Protein AF-A0A2P4QWC9-F1 (afdb_monomer)

pLDDT: mean 79.36, std 16.25, range [39.25, 95.81]

Nearest PDB structures (foldseek):
  7bw6-assembly1_h  TM=2.187E-01  e=3.414E+00  Human alphaherpesvirus 3
  7she-assembly1_B  TM=2.339E-01  e=8.166E+00  Homo sapiens

Structure (mmCIF, N/CA/C/O backbone):
data_AF-A0A2P4QWC9-F1
#
_entry.id   AF-A0A2P4QWC9-F1
#
loop_
_atom_site.group_PDB
_atom_site.id
_atom_site.type_symbol
_atom_site.label_atom_id
_atom_site.label_alt_id
_atom_site.label_comp_id
_atom_site.label_asym_id
_atom_site.label_entity_id
_atom_site.label_seq_id
_atom_site.pdbx_PDB_ins_code
_atom_site.Cartn_x
_atom_site.Cartn_y
_atom_site.Cartn_z
_atom_site.occupancy
_atom_site.B_iso_or_equiv
_atom_site.auth_seq_id
_atom_site.auth_comp_id
_atom_site.auth_asym_id
_atom_site.auth_atom_id
_atom_site.pdbx_PDB_model_num
ATOM 1 N N . ASN A 1 1 ? -15.544 16.930 33.016 1.00 53.41 1 ASN A N 1
ATOM 2 C CA . ASN A 1 1 ? -15.698 17.277 31.582 1.00 53.41 1 ASN A CA 1
ATOM 3 C C . ASN A 1 1 ? -16.715 16.366 30.919 1.00 53.41 1 ASN A C 1
ATOM 5 O O . ASN A 1 1 ? -16.471 15.167 30.844 1.00 53.41 1 ASN A O 1
ATOM 9 N N . LEU A 1 2 ? -17.850 16.916 30.473 1.00 77.44 2 LEU A N 1
ATOM 10 C CA . LEU A 1 2 ? -18.874 16.172 29.731 1.00 77.44 2 LEU A CA 1
ATOM 11 C C . LEU A 1 2 ? -18.319 15.665 28.391 1.00 77.44 2 LEU A C 1
ATOM 13 O O . LEU A 1 2 ? -17.651 16.398 27.659 1.00 77.44 2 LEU A O 1
ATOM 17 N N . ILE A 1 3 ? -18.598 14.402 28.067 1.00 84.81 3 ILE A N 1
ATOM 18 C CA . ILE A 1 3 ? -18.232 13.805 26.781 1.00 84.81 3 ILE A CA 1
ATOM 19 C C . ILE A 1 3 ? -19.212 14.329 25.726 1.00 84.81 3 ILE A C 1
ATOM 21 O O . ILE A 1 3 ? -20.403 14.042 25.788 1.00 84.81 3 ILE A O 1
ATOM 25 N N . LYS A 1 4 ? -18.716 15.099 24.749 1.00 89.69 4 LYS A N 1
ATOM 26 C CA . LYS A 1 4 ? -19.545 15.624 23.648 1.00 89.69 4 LYS A CA 1
ATOM 27 C C . LYS A 1 4 ? -20.129 14.487 22.790 1.00 89.69 4 LYS A C 1
ATOM 29 O O . LYS A 1 4 ? -19.401 13.513 22.566 1.00 89.69 4 LYS A O 1
ATOM 34 N N . PRO A 1 5 ? -21.347 14.628 22.240 1.00 90.25 5 PRO A N 1
ATOM 35 C CA . PRO A 1 5 ? -21.892 13.699 21.249 1.00 90.25 5 PRO A CA 1
ATOM 36 C C . PRO A 1 5 ? -20.957 13.503 20.048 1.00 90.25 5 PRO A C 1
ATOM 38 O O . PRO A 1 5 ? -20.232 14.426 19.674 1.00 90.25 5 PRO A O 1
ATOM 41 N N . ALA A 1 6 ? -20.982 12.313 19.439 1.00 88.06 6 ALA A N 1
ATOM 42 C CA . ALA A 1 6 ? -20.108 11.965 18.313 1.00 88.06 6 ALA A CA 1
ATOM 43 C C . ALA A 1 6 ? -20.286 12.904 17.108 1.00 88.06 6 ALA A C 1
ATOM 45 O O . ALA A 1 6 ? -19.298 13.350 16.539 1.00 88.06 6 ALA A O 1
ATOM 46 N N . ILE A 1 7 ? -21.529 13.309 16.825 1.00 88.69 7 ILE A N 1
ATOM 47 C CA . ILE A 1 7 ? -21.872 14.262 15.756 1.00 88.69 7 ILE A CA 1
ATOM 48 C C . ILE A 1 7 ? -21.184 15.631 15.901 1.00 88.69 7 ILE A C 1
ATOM 50 O O . ILE A 1 7 ? -20.980 16.328 14.917 1.00 88.69 7 ILE A O 1
ATOM 54 N N . ASN A 1 8 ? -20.772 15.996 17.119 1.00 90.56 8 ASN A N 1
ATOM 55 C CA . ASN A 1 8 ? -20.109 17.267 17.424 1.00 90.56 8 ASN A CA 1
ATOM 56 C C . ASN A 1 8 ? -18.588 17.108 17.596 1.00 90.56 8 ASN A C 1
ATOM 58 O O . ASN A 1 8 ? -17.943 17.939 18.243 1.00 90.56 8 ASN A O 1
ATOM 62 N N . CYS A 1 9 ? -18.014 16.004 17.115 1.00 87.62 9 CYS A N 1
ATOM 63 C CA . CYS A 1 9 ? -16.600 15.683 17.265 1.00 87.62 9 CYS A CA 1
ATOM 64 C C . CYS A 1 9 ? -15.885 15.697 15.917 1.00 87.62 9 CYS A C 1
ATOM 66 O O . CYS A 1 9 ? -16.426 15.279 14.901 1.00 87.62 9 CYS A O 1
ATOM 68 N N . THR A 1 10 ? -14.621 16.115 15.929 1.00 88.25 10 THR A N 1
ATOM 69 C CA . THR A 1 10 ? -13.740 15.932 14.774 1.00 88.25 10 THR A CA 1
ATOM 70 C C . THR A 1 10 ? -13.404 14.445 14.585 1.00 88.25 10 THR A C 1
ATOM 72 O O . THR A 1 10 ? -13.361 13.710 15.582 1.00 88.25 10 THR A O 1
ATOM 75 N N . PRO A 1 11 ? -13.042 14.005 13.363 1.00 83.81 11 PRO A N 1
ATOM 76 C CA . PRO A 1 11 ? -12.569 12.638 13.122 1.00 83.81 11 PRO A CA 1
ATOM 77 C C . PRO A 1 11 ? -11.420 12.231 14.058 1.00 83.81 11 PRO A C 1
ATOM 79 O O . PRO A 1 11 ? -11.455 11.167 14.668 1.00 83.81 11 PRO A O 1
ATOM 82 N N . SER A 1 12 ? -10.458 13.131 14.293 1.00 82.25 12 SER A N 1
ATOM 83 C CA . SER A 1 12 ? -9.334 12.897 15.214 1.00 82.25 12 SER A CA 1
ATOM 84 C C . SER A 1 12 ? -9.767 12.688 16.671 1.00 82.25 12 SER A C 1
ATOM 86 O O . SER A 1 12 ? -9.147 11.924 17.414 1.00 82.25 12 SER A O 1
ATOM 88 N N . THR A 1 13 ? -10.840 13.352 17.106 1.00 90.50 13 THR A N 1
ATOM 89 C CA . THR A 1 13 ? -11.408 13.161 18.446 1.00 90.50 13 THR A CA 1
ATOM 90 C C . THR A 1 13 ? -12.088 11.802 18.552 1.00 90.50 13 THR A C 1
ATOM 92 O O . THR A 1 13 ? -11.926 11.113 19.562 1.00 90.50 13 THR A O 1
ATOM 95 N N . LEU A 1 14 ? -12.838 11.411 17.521 1.00 90.06 14 LEU A N 1
ATOM 96 C CA . LEU A 1 14 ? -13.498 10.112 17.459 1.00 90.06 14 LEU A CA 1
ATOM 97 C C . LEU A 1 14 ? -12.480 8.967 17.444 1.00 90.06 14 LEU A C 1
ATOM 99 O O . LEU A 1 14 ? -12.612 8.031 18.226 1.00 90.06 14 LEU A O 1
ATOM 103 N N . GLU A 1 15 ? -11.399 9.100 16.677 1.00 87.12 15 GLU A N 1
ATOM 104 C CA . GLU A 1 15 ? -10.317 8.115 16.626 1.00 87.12 15 GLU A CA 1
ATOM 105 C C . GLU A 1 15 ? -9.633 7.933 17.993 1.00 87.12 15 GLU A C 1
ATOM 107 O O . GLU A 1 15 ? -9.414 6.810 18.450 1.00 87.12 15 GLU A O 1
ATOM 112 N N . LYS A 1 16 ? -9.359 9.030 18.715 1.00 91.88 16 LYS A N 1
ATOM 113 C CA . LYS A 1 16 ? -8.821 8.964 20.088 1.00 91.88 16 LYS A CA 1
ATOM 114 C C . LYS A 1 16 ? -9.772 8.244 21.044 1.00 91.88 16 LYS A C 1
ATOM 116 O O . LYS A 1 16 ? -9.325 7.484 21.905 1.00 91.88 16 LYS A O 1
ATOM 121 N N . ARG A 1 17 ? -11.081 8.475 20.915 1.00 93.38 17 ARG A N 1
ATOM 122 C CA . ARG A 1 17 ? -12.095 7.775 21.719 1.00 93.38 17 ARG A CA 1
ATOM 123 C C . ARG A 1 17 ? -12.146 6.292 21.375 1.00 93.38 17 ARG A C 1
ATOM 125 O O . ARG A 1 17 ? -12.195 5.483 22.298 1.00 93.38 17 ARG A O 1
ATOM 132 N N . ALA A 1 18 ? -12.074 5.951 20.092 1.00 92.12 18 ALA A N 1
ATOM 133 C CA . ALA A 1 18 ? -12.047 4.574 19.631 1.00 92.12 18 ALA A CA 1
ATOM 134 C C . ALA A 1 18 ? -10.837 3.818 20.180 1.00 92.12 18 ALA A C 1
ATOM 136 O O . ALA A 1 18 ? -10.997 2.776 20.810 1.00 92.12 18 ALA A O 1
ATOM 137 N N . LYS A 1 19 ? -9.644 4.414 20.074 1.00 92.31 19 LYS A N 1
ATOM 138 C CA . LYS A 1 19 ? -8.411 3.890 20.679 1.00 92.31 19 LYS A CA 1
ATOM 139 C C . LYS A 1 19 ? -8.548 3.699 22.191 1.00 92.31 19 LYS A C 1
ATOM 141 O O . LYS A 1 19 ? -8.165 2.659 22.710 1.00 92.31 19 LYS A O 1
ATOM 146 N N . LYS A 1 20 ? -9.158 4.652 22.906 1.00 94.81 20 LYS A N 1
ATOM 147 C CA . LYS A 1 20 ? -9.388 4.537 24.358 1.00 94.81 20 LYS A CA 1
ATOM 148 C C . LYS A 1 20 ? -10.338 3.391 24.721 1.00 94.81 20 LYS A C 1
ATOM 150 O O . LYS A 1 20 ? -10.092 2.699 25.708 1.00 94.81 20 LYS A O 1
ATOM 155 N N . LEU A 1 21 ? -11.427 3.212 23.973 1.00 94.75 21 LEU A N 1
ATOM 156 C CA . LEU A 1 21 ? -12.353 2.092 24.167 1.00 94.75 21 LEU A CA 1
ATOM 157 C C . LEU A 1 21 ? -11.644 0.763 23.904 1.00 94.75 21 LEU A C 1
ATOM 159 O O . LEU A 1 21 ? -11.700 -0.138 24.736 1.00 94.75 21 LEU A O 1
ATOM 163 N N . ALA A 1 22 ? -10.910 0.693 22.799 1.00 93.69 22 ALA A N 1
ATOM 164 C CA . ALA A 1 22 ? -10.093 -0.445 22.440 1.00 93.69 22 ALA A CA 1
ATOM 165 C C . ALA A 1 22 ? -9.111 -0.807 23.578 1.00 93.69 22 ALA A C 1
ATOM 167 O O . ALA A 1 22 ? -9.109 -1.941 24.060 1.00 93.69 22 ALA A O 1
ATOM 168 N N . THR A 1 23 ? -8.333 0.135 24.113 1.00 93.25 23 THR A N 1
ATOM 169 C CA . THR A 1 23 ? -7.422 -0.164 25.235 1.00 93.25 23 THR A CA 1
ATOM 170 C C . THR A 1 23 ? -8.149 -0.786 26.432 1.00 93.25 23 THR A C 1
ATOM 172 O O . THR A 1 23 ? -7.641 -1.730 27.031 1.00 93.25 23 THR A O 1
ATOM 175 N N . LYS A 1 24 ? -9.359 -0.312 26.759 1.00 94.75 24 LYS A N 1
ATOM 176 C CA . LYS A 1 24 ? -10.161 -0.895 27.845 1.00 94.75 24 LYS A CA 1
ATOM 177 C C . LYS A 1 24 ? -10.580 -2.335 27.551 1.00 94.75 24 LYS A C 1
ATOM 179 O O . LYS A 1 24 ? -10.424 -3.189 28.415 1.00 94.75 24 LYS A O 1
ATOM 184 N N . ILE A 1 25 ? -11.080 -2.610 26.346 1.00 94.69 25 ILE A N 1
ATOM 185 C CA . ILE A 1 25 ? -11.518 -3.961 25.964 1.00 94.69 25 ILE A CA 1
ATOM 186 C C . ILE A 1 25 ? -10.335 -4.935 25.976 1.00 94.69 25 ILE A C 1
ATOM 188 O O . ILE A 1 25 ? -10.457 -6.042 26.490 1.00 94.69 25 ILE A O 1
ATOM 192 N N . GLN A 1 26 ? -9.168 -4.505 25.491 1.00 92.12 26 GLN A N 1
ATOM 193 C CA . GLN A 1 26 ? -7.960 -5.329 25.509 1.00 92.12 26 GLN A CA 1
ATOM 194 C C . GLN A 1 26 ? -7.555 -5.726 26.933 1.00 92.12 26 GLN A C 1
ATOM 196 O O . GLN A 1 26 ? -7.198 -6.879 27.168 1.00 92.12 26 GLN A O 1
ATOM 201 N N . SER A 1 27 ? -7.613 -4.787 27.881 1.00 91.25 27 SER A N 1
ATOM 202 C CA . SER A 1 27 ? -7.326 -5.072 29.290 1.00 91.25 27 SER A CA 1
ATOM 203 C C . SER A 1 27 ? -8.322 -6.062 29.890 1.00 91.25 27 SER A C 1
ATOM 205 O O . SER A 1 27 ? -7.906 -6.966 30.606 1.00 91.25 27 SER A O 1
ATOM 207 N N . ASN A 1 28 ? -9.611 -5.934 29.566 1.00 91.50 28 ASN A N 1
ATOM 208 C CA . ASN A 1 28 ? -10.636 -6.854 30.060 1.00 91.50 28 ASN A CA 1
ATOM 209 C C . ASN A 1 28 ? -10.416 -8.275 29.533 1.00 91.50 28 ASN A C 1
ATOM 211 O O . ASN A 1 28 ? -10.327 -9.206 30.323 1.00 91.50 28 ASN A O 1
ATOM 215 N N . ILE A 1 29 ? -10.204 -8.436 28.222 1.00 90.50 29 ILE A N 1
ATOM 216 C CA . ILE A 1 29 ? -9.947 -9.755 27.625 1.00 90.50 29 ILE A CA 1
ATOM 217 C C . ILE A 1 29 ? -8.713 -10.409 28.255 1.00 90.50 29 ILE A C 1
ATOM 219 O O . ILE A 1 29 ? -8.756 -11.582 28.6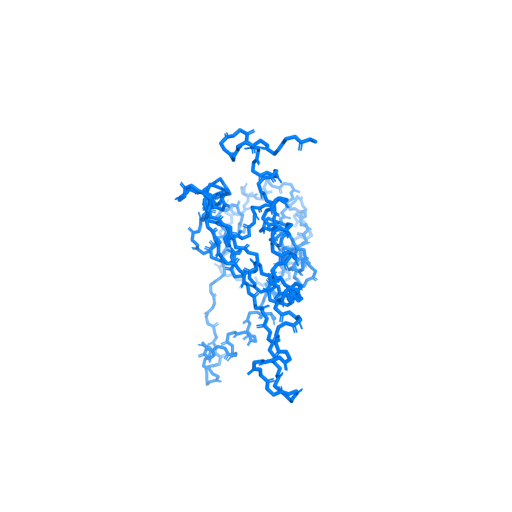06 1.00 90.50 29 ILE A O 1
ATOM 223 N N . LYS A 1 30 ? -7.627 -9.657 28.478 1.00 86.88 30 LYS A N 1
ATOM 224 C CA . LYS A 1 30 ? -6.430 -10.193 29.150 1.00 86.88 30 LYS A CA 1
ATOM 225 C C . LYS A 1 30 ? -6.715 -10.742 30.552 1.00 86.88 30 LYS A C 1
ATOM 227 O O . LYS A 1 30 ? -6.058 -11.699 30.958 1.00 86.88 30 LYS A O 1
ATOM 232 N N . ASN A 1 31 ? -7.653 -10.143 31.281 1.00 88.00 31 ASN A N 1
ATOM 233 C CA . ASN A 1 31 ? -8.039 -10.606 32.611 1.00 88.00 31 ASN A CA 1
ATOM 234 C C . ASN A 1 31 ? -8.954 -11.836 32.534 1.00 88.00 31 ASN A C 1
ATOM 236 O O . ASN A 1 31 ? -8.732 -12.804 33.259 1.00 88.00 31 ASN A O 1
ATOM 240 N N . ASP A 1 32 ? -9.923 -11.821 31.620 1.00 89.75 32 ASP A N 1
ATOM 241 C CA . ASP A 1 32 ? -10.985 -12.829 31.548 1.00 89.75 32 ASP A CA 1
ATOM 242 C C . ASP A 1 32 ? -10.531 -14.138 30.884 1.00 89.75 32 ASP A C 1
ATOM 244 O O . ASP A 1 32 ? -11.060 -15.206 31.190 1.00 89.75 32 ASP A O 1
ATOM 248 N N . VAL A 1 33 ? -9.505 -14.093 30.023 1.00 90.56 33 VAL A N 1
ATOM 249 C CA . VAL A 1 33 ? -8.977 -15.274 29.311 1.00 90.56 33 VAL A CA 1
ATOM 250 C C . VAL A 1 33 ? -8.623 -16.421 30.257 1.00 90.56 33 VAL A C 1
ATOM 252 O O . VAL A 1 33 ? -8.905 -17.573 29.939 1.00 90.56 33 VAL A O 1
ATOM 255 N N . LYS A 1 34 ? -8.079 -16.119 31.442 1.00 83.06 34 LYS A N 1
ATOM 256 C CA . LYS A 1 34 ? -7.674 -17.132 32.431 1.00 83.06 34 LYS A CA 1
ATOM 257 C C . LYS A 1 34 ? -8.843 -17.942 33.006 1.00 83.06 34 LYS A C 1
ATOM 259 O O . LYS A 1 34 ? -8.606 -19.004 33.567 1.00 83.06 34 LYS A O 1
ATOM 264 N N . GLY A 1 35 ? -10.073 -17.431 32.911 1.00 88.25 35 GLY A N 1
ATOM 265 C CA . GLY A 1 35 ? -11.287 -18.111 33.375 1.00 88.25 35 GLY A CA 1
ATOM 266 C C . GLY A 1 35 ? -12.052 -18.856 32.278 1.00 88.25 35 GLY A C 1
ATOM 267 O O . GLY A 1 35 ? -13.041 -19.514 32.585 1.00 88.25 35 GLY A O 1
ATOM 268 N N . VAL A 1 36 ? -11.627 -18.740 31.015 1.00 94.06 36 VAL A N 1
ATOM 269 C CA . VAL A 1 36 ? -12.344 -19.290 29.848 1.00 94.06 36 VAL A CA 1
ATOM 270 C C . VAL A 1 36 ? -11.485 -20.283 29.067 1.00 94.06 36 VAL A C 1
ATOM 272 O O . VAL A 1 36 ? -11.993 -21.308 28.623 1.00 94.06 36 VAL A O 1
ATOM 275 N N . TYR A 1 37 ? -10.193 -19.994 28.909 1.00 93.69 37 TYR A N 1
ATOM 276 C CA . TYR A 1 37 ? -9.243 -20.825 28.171 1.00 93.69 37 TYR A CA 1
ATOM 277 C C . TYR A 1 37 ? -8.229 -21.470 29.112 1.00 93.69 37 TYR A C 1
ATOM 279 O O . TYR A 1 37 ? -7.961 -20.964 30.206 1.00 93.69 37 TYR A O 1
ATOM 287 N N . HIS A 1 38 ? -7.640 -22.585 28.678 1.00 92.56 38 HIS A N 1
ATOM 288 C CA . HIS A 1 38 ? -6.573 -23.218 29.436 1.00 92.56 38 HIS A CA 1
ATOM 289 C C . HIS A 1 38 ? -5.306 -22.349 29.389 1.00 92.56 38 HIS A C 1
ATOM 291 O O . HIS A 1 38 ? -5.036 -21.656 28.413 1.00 92.56 38 HIS A O 1
ATOM 297 N N . GLN A 1 39 ? -4.483 -22.402 30.437 1.00 87.19 39 GLN A N 1
ATOM 298 C CA . GLN A 1 39 ? -3.273 -21.572 30.556 1.00 87.19 39 GLN A CA 1
ATOM 299 C C . GLN A 1 39 ? -2.213 -21.819 29.466 1.00 87.19 39 GLN A C 1
ATOM 301 O O . GLN A 1 39 ? -1.322 -20.993 29.286 1.00 87.19 39 GLN A O 1
ATOM 306 N N . SER A 1 40 ? -2.284 -22.956 28.766 1.00 90.06 40 SER A N 1
ATOM 307 C CA . SER A 1 40 ? -1.416 -23.258 27.621 1.00 90.06 40 SER A CA 1
ATOM 308 C C . SER A 1 40 ? -1.882 -22.610 26.320 1.00 90.06 40 SER A C 1
ATOM 310 O O . SER A 1 40 ? -1.109 -22.563 25.366 1.00 90.06 40 SER A O 1
ATOM 312 N N . ASP A 1 41 ? -3.133 -22.158 26.253 1.00 90.94 41 ASP A N 1
ATOM 313 C CA . ASP A 1 41 ? -3.714 -21.633 25.026 1.00 90.94 41 ASP A CA 1
ATOM 314 C C . ASP A 1 41 ? -3.294 -20.178 24.831 1.00 90.94 41 ASP A C 1
ATOM 316 O O . ASP A 1 41 ? -3.423 -19.329 25.719 1.00 90.94 41 ASP A O 1
ATOM 320 N N . GLN A 1 42 ? -2.805 -19.862 23.634 1.00 87.88 42 GLN A N 1
ATOM 321 C CA . GLN A 1 42 ? -2.440 -18.498 23.283 1.00 87.88 42 GLN A CA 1
ATOM 322 C C . GLN A 1 42 ? -3.656 -17.756 22.721 1.00 87.88 42 GLN A C 1
ATOM 324 O O . GLN A 1 42 ? -3.950 -17.820 21.528 1.00 87.88 42 GLN A O 1
ATOM 329 N N . VAL A 1 43 ? -4.348 -17.004 23.575 1.00 88.00 43 VAL A N 1
ATOM 330 C CA . VAL A 1 43 ? -5.459 -16.148 23.142 1.00 88.00 43 VAL A CA 1
ATOM 331 C C . VAL A 1 43 ? -4.941 -14.770 22.741 1.00 88.00 43 VAL A C 1
ATOM 333 O O . VAL A 1 43 ? -4.361 -14.043 23.549 1.00 88.00 43 VAL A O 1
ATOM 336 N N . ILE A 1 44 ? -5.180 -14.390 21.485 1.00 86.62 44 ILE A N 1
ATOM 337 C CA . ILE A 1 44 ? -4.783 -13.096 20.924 1.00 86.62 44 ILE A CA 1
ATOM 338 C C . ILE A 1 44 ? -6.032 -12.371 20.428 1.00 86.62 44 ILE A C 1
ATOM 340 O O . ILE A 1 44 ? -6.753 -12.858 19.560 1.00 86.62 44 ILE A O 1
ATOM 344 N N . LEU A 1 45 ? -6.271 -11.172 20.956 1.00 88.19 45 LEU A N 1
ATOM 345 C CA . LEU A 1 45 ? -7.218 -10.232 20.366 1.00 88.19 45 LEU A CA 1
ATOM 346 C C . LEU A 1 45 ? -6.546 -9.583 19.153 1.00 88.19 45 LEU A C 1
ATOM 348 O O . LEU A 1 45 ? -5.588 -8.845 19.343 1.00 88.19 45 LEU A O 1
ATOM 352 N N . ASN A 1 46 ? -7.033 -9.853 17.940 1.00 85.00 46 ASN A N 1
ATOM 353 C CA . ASN A 1 46 ? -6.425 -9.341 16.703 1.00 85.00 46 ASN A CA 1
ATOM 354 C C . ASN A 1 46 ? -6.924 -7.943 16.329 1.00 85.00 46 ASN A C 1
ATOM 356 O O . ASN A 1 46 ? -6.150 -7.082 15.925 1.00 85.00 46 ASN A O 1
ATOM 360 N N . ASN A 1 47 ? -8.227 -7.702 16.441 1.00 88.94 47 ASN A N 1
ATOM 361 C CA . ASN A 1 47 ? -8.827 -6.400 16.189 1.00 88.94 47 ASN A CA 1
ATOM 362 C C . ASN A 1 47 ? -10.160 -6.270 16.928 1.00 88.94 47 ASN A C 1
ATOM 364 O O . ASN A 1 47 ? -10.709 -7.256 17.418 1.00 88.94 47 ASN A O 1
ATOM 368 N N . ILE A 1 48 ? -10.651 -5.040 17.020 1.00 91.88 48 ILE A N 1
ATOM 369 C CA . ILE A 1 48 ? -12.034 -4.744 17.377 1.00 91.88 48 ILE A CA 1
ATOM 370 C C . ILE A 1 48 ? -12.606 -3.857 16.288 1.00 91.88 48 ILE A C 1
ATOM 372 O O . ILE A 1 48 ? -12.032 -2.812 15.976 1.00 91.88 48 ILE A O 1
ATOM 376 N N . GLU A 1 49 ? -13.770 -4.246 15.792 1.00 92.31 49 GLU A N 1
ATOM 377 C CA . GLU A 1 49 ? -14.592 -3.447 14.901 1.00 92.31 49 GLU A CA 1
ATOM 378 C C . GLU A 1 49 ? -15.888 -3.045 15.609 1.00 92.31 49 GLU A C 1
ATOM 380 O O . GLU A 1 49 ? -16.533 -3.858 16.273 1.00 92.31 49 GLU A O 1
ATOM 385 N N . PHE A 1 50 ? -16.262 -1.773 15.510 1.00 92.19 50 PHE A N 1
ATOM 386 C CA . PHE A 1 50 ? -17.522 -1.266 16.044 1.00 92.19 50 PHE A CA 1
ATOM 387 C C . PHE A 1 50 ? -17.938 0.012 15.319 1.00 92.19 50 PHE A C 1
ATOM 389 O O . PHE A 1 50 ? -17.108 0.703 14.732 1.00 92.19 50 PHE A O 1
ATOM 396 N N . SER A 1 51 ? -19.221 0.367 15.398 1.00 91.31 51 SER A N 1
ATOM 397 C CA . SER A 1 51 ? -19.71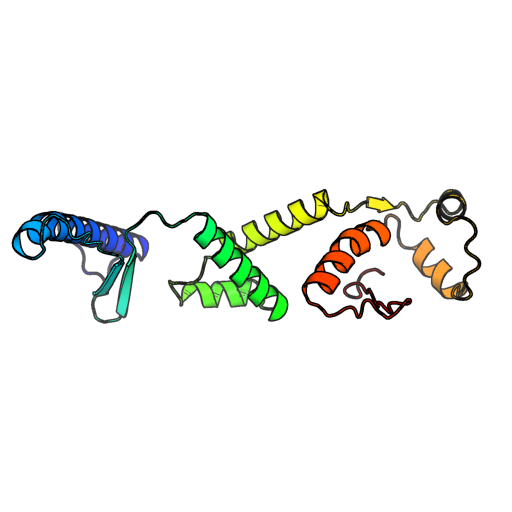9 1.632 14.857 1.00 91.31 51 SER A CA 1
ATOM 398 C C . SER A 1 51 ? -20.375 2.505 15.919 1.00 91.31 51 SER A C 1
ATOM 400 O O . SER A 1 51 ? -20.942 2.021 16.899 1.00 91.31 51 SER A O 1
ATOM 402 N N . VAL A 1 52 ? -20.318 3.819 15.710 1.00 89.31 52 VAL A N 1
ATOM 403 C CA . VAL A 1 52 ? -21.093 4.800 16.469 1.00 89.31 52 VAL A CA 1
ATOM 404 C C . VAL A 1 52 ? -22.162 5.378 15.548 1.00 89.31 52 VAL A C 1
ATOM 406 O O . VAL A 1 52 ? -21.884 5.804 14.427 1.00 89.31 52 VAL A O 1
ATOM 409 N N . ASN A 1 53 ? -23.416 5.352 16.006 1.00 88.19 53 ASN A N 1
ATOM 410 C CA . ASN A 1 53 ? -24.581 5.845 15.260 1.00 88.19 53 ASN A CA 1
ATOM 411 C C . ASN A 1 53 ? -24.740 5.244 13.848 1.00 88.19 53 ASN A C 1
ATOM 413 O O . ASN A 1 53 ? -25.298 5.900 12.971 1.00 88.19 53 ASN A O 1
ATOM 417 N N . LYS A 1 54 ? -24.244 4.015 13.621 1.00 79.38 54 LYS A N 1
ATOM 418 C CA . LYS A 1 54 ? -24.233 3.314 12.318 1.00 79.38 54 LYS A CA 1
ATOM 419 C C . LYS A 1 54 ? -23.504 4.055 11.182 1.00 79.38 54 LYS A C 1
ATOM 421 O O . LYS A 1 54 ? -23.637 3.658 10.030 1.00 79.38 54 LYS A O 1
ATOM 426 N N . LYS A 1 55 ? -22.781 5.136 11.486 1.00 75.69 55 LYS A N 1
ATOM 427 C CA . LYS A 1 55 ? -22.095 5.979 10.494 1.00 75.69 55 LYS A CA 1
ATOM 428 C C . LYS A 1 55 ? -20.589 5.961 10.683 1.00 75.69 55 LYS A C 1
ATOM 430 O O . LYS A 1 55 ? -19.855 5.821 9.715 1.00 75.69 55 LYS A O 1
ATOM 435 N N . ASP A 1 56 ? -20.140 6.070 11.927 1.00 80.44 56 ASP A N 1
ATOM 436 C CA . ASP A 1 56 ? -18.718 6.129 12.230 1.00 80.44 56 ASP A CA 1
ATOM 437 C C . ASP A 1 56 ? -18.219 4.717 12.539 1.00 80.44 56 ASP A C 1
ATOM 439 O O . ASP A 1 56 ? -18.361 4.251 13.671 1.00 80.44 56 ASP A O 1
ATOM 443 N N . CYS A 1 57 ? -17.697 4.017 11.532 1.00 85.69 57 CYS A N 1
ATOM 444 C CA . CYS A 1 57 ? -17.089 2.697 11.700 1.00 85.69 57 CYS A CA 1
ATOM 445 C C . CYS A 1 57 ? -15.626 2.833 12.138 1.00 85.69 57 CYS A C 1
ATOM 447 O O . CYS A 1 57 ? -14.846 3.579 11.546 1.00 85.69 57 CYS A O 1
ATOM 449 N N . PHE A 1 58 ? -15.251 2.094 13.177 1.00 87.19 58 PHE A N 1
ATOM 450 C CA . PHE A 1 58 ? -13.904 2.056 13.722 1.00 87.19 58 PHE A CA 1
ATOM 451 C C . PHE A 1 58 ? -13.408 0.623 13.744 1.00 87.19 58 PHE A C 1
ATOM 453 O O . PHE A 1 58 ? -14.047 -0.245 14.333 1.00 87.19 58 PHE A O 1
ATOM 460 N N . GLN A 1 59 ? -12.220 0.418 13.188 1.00 88.19 59 GLN A N 1
ATOM 461 C CA . GLN A 1 59 ? -11.456 -0.805 13.351 1.00 88.19 59 GLN A CA 1
ATOM 462 C C . GLN A 1 59 ? -10.148 -0.468 14.065 1.00 88.19 59 GLN A C 1
ATOM 464 O O . GLN A 1 59 ? -9.372 0.375 13.611 1.00 88.19 59 GLN A O 1
ATOM 469 N N . VAL A 1 60 ? -9.905 -1.106 15.207 1.00 86.94 60 VAL A N 1
ATOM 470 C CA . VAL A 1 60 ? -8.657 -0.976 15.962 1.00 86.94 60 VAL A CA 1
ATOM 471 C C . VAL A 1 60 ? -7.971 -2.330 15.977 1.00 86.94 60 VAL A C 1
ATOM 473 O O . VAL A 1 60 ? -8.445 -3.262 16.617 1.00 86.94 60 VAL A O 1
ATOM 476 N N . ASN A 1 61 ? -6.855 -2.435 15.263 1.00 86.44 61 ASN A N 1
ATOM 477 C CA . ASN A 1 61 ? -6.045 -3.647 15.219 1.00 86.44 61 ASN A CA 1
ATOM 478 C C . ASN A 1 61 ? -5.073 -3.675 16.408 1.00 86.44 61 ASN A C 1
ATOM 480 O O . ASN A 1 61 ? -4.470 -2.656 16.751 1.00 86.44 61 ASN A O 1
ATOM 484 N N . TYR A 1 62 ? -4.908 -4.842 17.021 1.00 77.62 62 TYR A N 1
ATOM 485 C CA . TYR A 1 62 ? -3.946 -5.096 18.084 1.00 77.62 62 TYR A CA 1
ATOM 486 C C . TYR A 1 62 ? -2.891 -6.068 17.590 1.00 77.62 62 TYR A C 1
ATOM 488 O O . TYR A 1 62 ? -3.187 -7.137 17.068 1.00 77.62 62 TYR A O 1
ATOM 496 N N . GLY A 1 63 ? -1.642 -5.686 17.799 1.00 68.19 63 GLY A N 1
ATOM 497 C CA . GLY A 1 63 ? -0.486 -6.461 17.392 1.00 68.19 63 GLY A CA 1
ATOM 498 C C . GLY A 1 63 ? 0.605 -5.538 16.866 1.00 68.19 63 GLY A C 1
ATOM 499 O O . GLY A 1 63 ? 0.317 -4.395 16.493 1.00 68.19 63 GLY A O 1
ATOM 500 N N . PRO A 1 64 ? 1.864 -6.000 16.854 1.00 59.94 64 PRO A N 1
ATOM 501 C CA . PRO A 1 64 ? 2.893 -5.336 16.084 1.00 59.94 64 PRO A CA 1
ATOM 502 C C . PRO A 1 64 ? 2.458 -5.408 14.626 1.00 59.94 64 PRO A C 1
ATOM 504 O O . PRO A 1 64 ? 2.348 -6.477 14.025 1.00 59.94 64 PRO A O 1
ATOM 507 N N . GLU A 1 65 ? 2.142 -4.254 14.068 1.00 59.41 65 GLU A N 1
ATOM 508 C CA . GLU A 1 65 ? 1.889 -4.127 12.650 1.00 59.41 65 GLU A CA 1
ATOM 509 C C . GLU A 1 65 ? 3.230 -4.420 11.965 1.00 59.41 65 GLU A C 1
ATOM 511 O O . GLU A 1 65 ? 4.119 -3.571 11.970 1.00 59.41 65 GLU A O 1
ATOM 516 N N . ASN A 1 66 ? 3.424 -5.666 11.511 1.00 60.44 66 ASN A N 1
ATOM 517 C CA . ASN A 1 66 ? 4.711 -6.128 10.993 1.00 60.44 66 ASN A CA 1
ATOM 518 C C . ASN A 1 66 ? 5.169 -5.162 9.893 1.00 60.44 66 ASN A C 1
ATOM 520 O O . ASN A 1 66 ? 4.451 -4.975 8.909 1.00 60.44 66 ASN A O 1
ATOM 524 N N . GLU A 1 67 ? 6.336 -4.539 10.058 1.00 62.66 67 GLU A N 1
ATOM 525 C CA . GLU A 1 67 ? 6.844 -3.562 9.091 1.00 62.66 67 GLU A CA 1
ATOM 526 C C . GLU A 1 67 ? 6.982 -4.173 7.695 1.00 62.66 67 GLU A C 1
ATOM 528 O O . GLU A 1 67 ? 6.646 -3.527 6.707 1.00 62.66 67 GLU A O 1
ATOM 533 N N . ILE A 1 68 ? 7.332 -5.461 7.608 1.00 61.66 68 ILE A N 1
ATOM 534 C CA . ILE A 1 68 ? 7.361 -6.207 6.345 1.00 61.66 68 ILE A CA 1
ATOM 535 C C . ILE A 1 68 ? 5.964 -6.234 5.705 1.00 61.66 68 ILE A C 1
ATOM 537 O O . ILE A 1 68 ? 5.828 -6.043 4.498 1.00 61.66 68 ILE A O 1
ATOM 541 N N . ASN A 1 69 ? 4.912 -6.406 6.510 1.00 72.50 69 ASN A N 1
ATOM 542 C CA . ASN A 1 69 ? 3.526 -6.418 6.038 1.00 72.50 69 ASN A CA 1
ATOM 543 C C . ASN A 1 69 ? 3.056 -5.008 5.623 1.00 72.50 69 ASN A C 1
ATOM 545 O O . ASN A 1 69 ? 2.389 -4.858 4.600 1.00 72.50 69 ASN A O 1
ATOM 549 N N . LYS A 1 70 ? 3.477 -3.952 6.338 1.00 78.44 70 LYS A N 1
ATOM 550 C CA . LYS A 1 70 ? 3.222 -2.552 5.940 1.00 78.44 70 LYS A CA 1
ATOM 551 C C . LYS A 1 70 ? 3.853 -2.207 4.603 1.00 78.44 70 LYS A C 1
ATOM 553 O O . LYS A 1 70 ? 3.162 -1.707 3.718 1.00 78.44 70 LYS A O 1
ATOM 558 N N . THR A 1 71 ? 5.144 -2.485 4.457 1.00 84.56 71 THR A N 1
ATOM 559 C CA . THR A 1 71 ? 5.893 -2.193 3.235 1.00 84.56 71 THR A CA 1
ATOM 560 C C . THR A 1 71 ? 5.333 -2.998 2.070 1.00 84.56 71 THR A C 1
ATOM 562 O O . THR A 1 71 ? 5.094 -2.447 1.000 1.00 84.56 71 THR A O 1
ATOM 565 N N . HIS A 1 72 ? 5.018 -4.280 2.275 1.00 87.25 72 HIS A N 1
ATOM 566 C CA . HIS A 1 72 ? 4.384 -5.098 1.242 1.00 87.25 72 HIS A CA 1
ATOM 567 C C . HIS A 1 72 ? 3.012 -4.545 0.823 1.00 87.25 72 HIS A C 1
ATOM 569 O O . HIS A 1 72 ? 2.714 -4.460 -0.372 1.00 87.25 72 HIS A O 1
ATOM 575 N N . LYS A 1 73 ? 2.187 -4.115 1.787 1.00 88.62 73 LYS A N 1
ATOM 576 C CA . LYS A 1 73 ? 0.894 -3.471 1.522 1.00 88.62 73 LYS A CA 1
ATOM 577 C C . LYS A 1 73 ? 1.063 -2.172 0.733 1.00 88.62 73 LYS A C 1
ATOM 579 O O . LYS A 1 73 ? 0.399 -2.003 -0.286 1.00 88.62 73 LYS A O 1
ATOM 584 N N . LEU A 1 74 ? 1.969 -1.288 1.154 1.00 91.81 74 LEU A N 1
ATOM 585 C CA . LEU A 1 74 ? 2.267 -0.035 0.454 1.00 91.81 74 LEU A CA 1
ATOM 586 C C . LEU A 1 74 ? 2.738 -0.289 -0.979 1.00 91.81 74 LEU A C 1
ATOM 588 O O . LEU A 1 74 ? 2.174 0.276 -1.910 1.00 91.81 74 LEU A O 1
ATOM 592 N N . ARG A 1 75 ? 3.697 -1.198 -1.177 1.00 94.62 75 ARG A N 1
ATOM 593 C CA . ARG A 1 75 ? 4.212 -1.548 -2.510 1.00 94.62 75 ARG A CA 1
ATOM 594 C C . ARG A 1 75 ? 3.147 -2.162 -3.413 1.00 94.62 75 ARG A C 1
ATOM 596 O O . ARG A 1 75 ? 3.112 -1.862 -4.603 1.00 94.62 75 ARG A O 1
ATOM 603 N N . SER A 1 76 ? 2.255 -2.982 -2.857 1.00 93.62 76 SER A N 1
ATOM 604 C CA . SER A 1 76 ? 1.122 -3.549 -3.601 1.00 93.62 76 SER A CA 1
ATOM 605 C C . SER A 1 76 ? 0.168 -2.456 -4.087 1.00 93.62 76 SER A C 1
ATOM 607 O O . SER A 1 76 ? -0.287 -2.496 -5.227 1.00 93.62 76 SER A O 1
ATOM 609 N N . VAL A 1 77 ? -0.086 -1.450 -3.247 1.00 95.19 77 VAL A N 1
ATOM 610 C CA . VAL A 1 77 ? -0.904 -0.287 -3.603 1.00 95.19 77 VAL A CA 1
ATOM 611 C C . VAL A 1 77 ? -0.213 0.587 -4.648 1.00 95.19 77 VAL A C 1
ATOM 613 O O . VAL A 1 77 ? -0.850 0.916 -5.642 1.00 95.19 77 VAL A O 1
ATOM 616 N N . VAL A 1 78 ? 1.077 0.911 -4.481 1.00 95.38 78 VAL A N 1
ATOM 617 C CA . VAL A 1 78 ? 1.861 1.652 -5.491 1.00 95.38 78 VAL A CA 1
ATOM 618 C C . VAL A 1 78 ? 1.754 0.959 -6.850 1.00 95.38 78 VAL A C 1
ATOM 620 O O . VAL A 1 78 ? 1.389 1.594 -7.836 1.00 95.38 78 VAL A O 1
ATOM 623 N N . LYS A 1 79 ? 1.963 -0.363 -6.883 1.00 95.12 79 LYS A N 1
ATOM 624 C CA . LYS A 1 79 ? 1.839 -1.166 -8.102 1.00 95.12 79 LYS A CA 1
ATOM 625 C C . LYS A 1 79 ? 0.442 -1.080 -8.720 1.00 95.12 79 LYS A C 1
ATOM 627 O O . LYS A 1 79 ? 0.337 -0.907 -9.929 1.00 95.12 79 LYS A O 1
ATOM 632 N N . ALA A 1 80 ? -0.618 -1.205 -7.922 1.00 95.25 80 ALA A N 1
ATOM 633 C CA . ALA A 1 80 ? -1.991 -1.123 -8.420 1.00 95.25 80 ALA A CA 1
ATOM 634 C C . ALA A 1 80 ? -2.320 0.271 -8.981 1.00 95.25 80 ALA A C 1
ATOM 636 O O . ALA A 1 80 ? -2.931 0.373 -10.041 1.00 95.25 80 ALA A O 1
ATOM 637 N N . VAL A 1 81 ? -1.869 1.334 -8.305 1.00 93.62 81 VAL A N 1
ATOM 638 C CA . VAL A 1 81 ? -2.006 2.724 -8.767 1.00 93.62 81 VAL A CA 1
ATOM 639 C C . VAL A 1 81 ? -1.279 2.926 -10.096 1.00 93.62 81 VAL A C 1
ATOM 641 O O . VAL A 1 81 ? -1.853 3.513 -11.007 1.00 93.62 81 VAL A O 1
ATOM 644 N N . ASP A 1 82 ? -0.056 2.406 -10.232 1.00 90.38 82 ASP A N 1
ATOM 645 C CA . ASP A 1 82 ? 0.745 2.515 -11.459 1.00 90.38 82 ASP A CA 1
ATOM 646 C C . ASP A 1 82 ? 0.146 1.751 -12.629 1.00 90.38 82 ASP A C 1
ATOM 648 O O . ASP A 1 82 ? -0.028 2.302 -13.714 1.00 90.38 82 ASP A O 1
ATOM 652 N N . GLN A 1 83 ? -0.204 0.486 -12.405 1.00 91.19 83 GLN A N 1
ATOM 653 C CA . GLN A 1 83 ? -0.793 -0.359 -13.440 1.00 91.19 83 GLN A CA 1
ATOM 654 C C . GLN A 1 83 ? -2.179 0.131 -13.856 1.00 91.19 83 GLN A C 1
ATOM 656 O O . GLN A 1 83 ? -2.533 0.034 -15.026 1.00 91.19 83 GLN A O 1
ATOM 661 N N . GLY A 1 84 ? -2.951 0.664 -12.909 1.00 92.25 84 GLY A N 1
ATOM 662 C CA . GLY A 1 84 ? -4.265 1.241 -13.165 1.00 92.25 84 GLY A CA 1
ATOM 663 C C . GLY A 1 84 ? -4.231 2.686 -13.657 1.00 92.25 84 GLY A C 1
ATOM 664 O O . GLY A 1 84 ? -5.297 3.242 -13.896 1.00 92.25 84 GLY A O 1
ATOM 665 N N . GLN A 1 85 ? -3.047 3.305 -13.771 1.00 90.75 85 GLN A N 1
ATOM 666 C CA . GLN A 1 85 ? -2.878 4.721 -14.121 1.00 90.75 85 GLN A CA 1
ATOM 667 C C . GLN A 1 85 ? -3.762 5.654 -13.269 1.00 90.75 85 GLN A C 1
ATOM 669 O O . GLN A 1 85 ? -4.316 6.644 -13.749 1.00 90.75 85 GLN A O 1
ATOM 674 N N . ILE A 1 86 ? -3.917 5.329 -11.983 1.00 91.62 86 ILE A N 1
ATOM 675 C CA . ILE A 1 86 ? -4.792 6.071 -11.075 1.00 91.62 86 ILE A CA 1
ATOM 676 C C . ILE A 1 86 ? -4.115 7.395 -10.727 1.00 91.62 86 ILE A C 1
ATOM 678 O O . ILE A 1 86 ? -2.988 7.426 -10.226 1.00 91.62 86 ILE A O 1
ATOM 682 N N . SER A 1 87 ? -4.815 8.504 -10.969 1.00 93.31 87 SER A N 1
ATOM 683 C CA . SER A 1 87 ? -4.293 9.822 -10.621 1.00 93.31 87 SER A CA 1
ATOM 684 C C . SER A 1 87 ? -4.104 9.961 -9.107 1.00 93.31 87 SER A C 1
ATOM 686 O O . SER A 1 87 ? -4.821 9.358 -8.304 1.00 93.31 87 SER A O 1
ATOM 688 N N . ARG A 1 88 ? -3.158 10.814 -8.707 1.00 91.06 88 ARG A N 1
ATOM 689 C CA . ARG A 1 88 ? -2.909 11.126 -7.294 1.00 91.06 88 ARG A CA 1
ATOM 690 C C . ARG A 1 88 ? -4.175 11.613 -6.579 1.00 91.06 88 ARG A C 1
ATOM 692 O O . ARG A 1 88 ? -4.421 11.220 -5.443 1.00 91.06 88 ARG A O 1
ATOM 699 N N . GLU A 1 89 ? -4.973 12.439 -7.256 1.00 94.44 89 GLU A N 1
ATOM 700 C CA . GLU A 1 89 ? -6.226 12.971 -6.715 1.00 94.44 89 GLU A CA 1
ATOM 701 C C . GLU A 1 89 ? -7.262 11.863 -6.522 1.00 94.44 89 GLU A C 1
ATOM 703 O O . GLU A 1 89 ? -7.785 11.687 -5.427 1.00 94.44 89 GLU A O 1
ATOM 708 N N . SER A 1 90 ? -7.476 11.045 -7.553 1.00 95.25 90 SER A N 1
ATOM 709 C CA . SER A 1 90 ? -8.424 9.929 -7.500 1.00 95.25 90 SER A CA 1
ATOM 710 C C . SER A 1 90 ? -8.063 8.933 -6.396 1.00 95.25 90 SER A C 1
ATOM 712 O O . SER A 1 90 ? -8.935 8.465 -5.666 1.00 95.25 90 SER A O 1
ATOM 714 N N . TYR A 1 91 ? -6.771 8.632 -6.220 1.00 95.81 91 TYR A N 1
ATOM 715 C CA . TYR A 1 91 ? -6.327 7.783 -5.116 1.00 95.81 91 TYR A CA 1
ATOM 716 C C . TYR A 1 91 ? -6.558 8.445 -3.749 1.00 95.81 91 TYR A C 1
ATOM 718 O O . TYR A 1 91 ? -6.942 7.770 -2.793 1.00 95.81 91 TYR A O 1
ATOM 726 N N . ARG A 1 92 ? -6.353 9.763 -3.638 1.00 92.94 92 ARG A N 1
ATOM 727 C CA . ARG A 1 92 ? -6.599 10.515 -2.401 1.00 92.94 92 ARG A CA 1
ATOM 728 C C . ARG A 1 92 ? -8.066 10.458 -1.983 1.00 92.94 92 ARG A C 1
ATOM 730 O O . ARG A 1 92 ? -8.332 10.229 -0.805 1.00 92.94 92 ARG A O 1
ATOM 737 N N . GLU A 1 93 ? -8.988 10.631 -2.92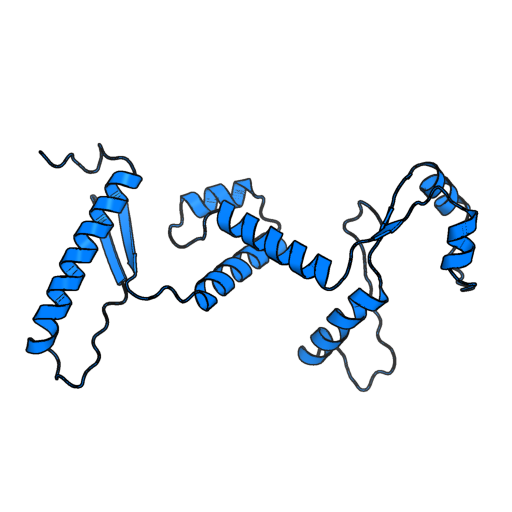5 1.00 95.00 93 GLU A N 1
ATOM 738 C CA . GLU A 1 93 ? -10.431 10.504 -2.690 1.00 95.00 93 GLU A CA 1
ATOM 739 C C . GLU A 1 93 ? -10.805 9.078 -2.263 1.00 95.00 93 GLU A C 1
ATOM 741 O O . GLU A 1 93 ? -11.494 8.888 -1.260 1.00 95.00 93 GLU A O 1
ATOM 746 N N . LEU A 1 94 ? -10.269 8.063 -2.949 1.00 93.62 94 LEU A N 1
ATOM 747 C CA . LEU A 1 94 ? -10.496 6.656 -2.611 1.00 93.62 94 LEU A CA 1
ATOM 748 C C . LEU A 1 94 ? -9.995 6.312 -1.197 1.00 93.62 94 LEU A C 1
ATOM 750 O O . LEU A 1 94 ? -10.713 5.720 -0.391 1.00 93.62 94 LEU A O 1
ATOM 754 N N . ALA A 1 95 ? -8.776 6.730 -0.859 1.00 91.56 95 ALA A N 1
ATOM 755 C CA . ALA A 1 95 ? -8.194 6.516 0.463 1.00 91.56 95 ALA A CA 1
ATOM 756 C C . ALA A 1 95 ? -8.846 7.382 1.557 1.00 91.56 95 ALA A C 1
ATOM 758 O O . ALA A 1 95 ? -8.572 7.181 2.743 1.00 91.56 95 ALA A O 1
ATOM 759 N N . ALA A 1 96 ? -9.669 8.376 1.202 1.00 86.69 96 ALA A N 1
ATOM 760 C CA . ALA A 1 96 ? -10.454 9.140 2.166 1.00 86.69 96 ALA A CA 1
ATOM 761 C C . ALA A 1 96 ? -11.679 8.354 2.652 1.00 86.69 96 ALA A C 1
ATOM 763 O O . ALA A 1 96 ? -12.040 8.494 3.822 1.00 86.69 96 ALA A O 1
ATOM 764 N N . VAL A 1 97 ? -12.271 7.523 1.786 1.00 88.50 97 VAL A N 1
ATOM 765 C CA . VAL A 1 97 ? -13.477 6.740 2.097 1.00 88.50 97 VAL A CA 1
ATOM 766 C C . VAL A 1 97 ? -13.186 5.323 2.596 1.00 88.50 97 VAL A C 1
ATOM 768 O O . VAL A 1 97 ? -13.962 4.803 3.392 1.00 88.50 97 VAL A O 1
ATOM 771 N N . GLU A 1 98 ? -12.066 4.714 2.197 1.00 86.69 98 GLU A N 1
ATOM 772 C CA . GLU A 1 98 ? -11.675 3.372 2.647 1.00 86.69 98 GLU A CA 1
ATOM 773 C C . GLU A 1 98 ? -10.590 3.443 3.730 1.00 86.69 98 GLU A C 1
ATOM 775 O O . GLU A 1 98 ? -9.426 3.751 3.461 1.00 86.69 98 GLU A O 1
ATOM 780 N N . ALA A 1 99 ? -10.961 3.120 4.972 1.00 77.00 99 ALA A N 1
ATOM 781 C CA . ALA A 1 99 ? -10.064 3.186 6.126 1.00 77.00 99 ALA A CA 1
ATOM 782 C C . ALA A 1 99 ? -8.896 2.188 6.046 1.00 77.00 99 ALA A C 1
ATOM 784 O O . ALA A 1 99 ? -7.845 2.420 6.648 1.00 77.00 99 ALA A O 1
ATOM 785 N N . ASN A 1 100 ? -9.056 1.091 5.300 1.00 82.25 100 ASN A N 1
ATOM 786 C CA . ASN A 1 100 ? -8.015 0.085 5.139 1.00 82.25 100 ASN A CA 1
ATOM 787 C C . ASN A 1 100 ? -6.960 0.457 4.095 1.00 82.25 100 ASN A C 1
ATOM 789 O O . ASN A 1 100 ? -5.925 -0.217 4.035 1.00 82.25 100 ASN A O 1
ATOM 793 N N . LEU A 1 101 ? -7.162 1.501 3.287 1.00 90.19 101 LEU A N 1
ATOM 794 C CA . LEU A 1 101 ? -6.160 1.933 2.319 1.00 90.19 101 LEU A CA 1
ATOM 795 C C . LEU A 1 101 ? -5.087 2.819 2.969 1.00 90.19 101 LEU A C 1
ATOM 797 O O . LEU A 1 101 ? -5.394 3.677 3.800 1.00 90.19 101 LEU A O 1
ATOM 801 N N . PRO A 1 102 ? -3.806 2.655 2.588 1.00 91.38 102 PRO A N 1
ATOM 802 C CA . PRO A 1 102 ? -2.769 3.595 2.984 1.00 91.38 102 PRO A CA 1
ATOM 803 C C . PRO A 1 102 ? -3.085 5.005 2.485 1.00 91.38 102 PRO A C 1
ATOM 805 O O . PRO A 1 102 ? -3.593 5.192 1.378 1.00 91.38 102 PRO A O 1
ATOM 808 N N . ARG A 1 103 ? -2.742 6.016 3.284 1.00 91.69 103 ARG A N 1
ATOM 809 C CA . ARG A 1 103 ? -2.923 7.413 2.881 1.00 91.69 103 ARG A CA 1
ATOM 810 C C . ARG A 1 103 ? -2.026 7.753 1.692 1.00 91.69 103 ARG A C 1
ATOM 812 O O . ARG A 1 103 ? -0.935 7.206 1.545 1.00 91.69 103 ARG A O 1
ATOM 819 N N . GLU A 1 104 ? -2.497 8.688 0.870 1.00 93.31 104 GLU A N 1
ATOM 820 C CA . GLU A 1 104 ? -1.821 9.134 -0.354 1.00 93.31 104 GLU A CA 1
ATOM 821 C C . GLU A 1 104 ? -0.349 9.491 -0.112 1.00 93.31 104 GLU A C 1
ATOM 823 O O . GLU A 1 104 ? 0.521 9.009 -0.829 1.00 93.31 104 GLU A O 1
ATOM 828 N N . ASN A 1 105 ? -0.049 10.234 0.956 1.00 91.50 105 ASN A N 1
ATOM 829 C CA . ASN A 1 105 ? 1.321 10.617 1.293 1.00 91.50 105 ASN A CA 1
ATOM 830 C C . ASN A 1 105 ? 2.251 9.412 1.522 1.00 91.50 105 ASN A C 1
ATOM 832 O O . ASN A 1 105 ? 3.396 9.431 1.084 1.00 91.50 105 ASN A O 1
ATOM 836 N N . SER A 1 106 ? 1.774 8.348 2.173 1.00 92.00 106 SER A N 1
ATOM 837 C CA . SER A 1 106 ? 2.551 7.128 2.397 1.00 92.00 106 SER A CA 1
ATOM 838 C C . SER A 1 106 ? 2.824 6.397 1.084 1.00 92.00 106 SER A C 1
ATOM 840 O O . SER A 1 106 ? 3.934 5.917 0.879 1.00 92.00 106 SER A O 1
ATOM 842 N N . VAL A 1 107 ? 1.843 6.357 0.179 1.00 93.25 107 VAL A N 1
ATOM 843 C CA . VAL A 1 107 ? 1.999 5.767 -1.161 1.00 93.25 107 VAL A CA 1
ATOM 844 C C . VAL A 1 107 ? 2.987 6.578 -2.001 1.00 93.25 107 VAL A C 1
ATOM 846 O O . VAL A 1 107 ? 3.873 6.003 -2.630 1.00 93.25 107 VAL A O 1
ATOM 849 N N . SER A 1 108 ? 2.890 7.910 -1.971 1.00 91.25 108 SER A N 1
ATOM 850 C CA . SER A 1 108 ? 3.831 8.800 -2.660 1.00 91.25 108 SER A CA 1
ATOM 851 C C . SER A 1 108 ? 5.257 8.649 -2.125 1.00 91.25 108 SER A C 1
ATOM 853 O O . SER A 1 108 ? 6.198 8.587 -2.911 1.00 91.25 108 SER A O 1
ATOM 855 N N . ASN A 1 109 ? 5.433 8.559 -0.805 1.00 91.62 109 ASN A N 1
ATOM 856 C CA . ASN A 1 109 ? 6.751 8.374 -0.199 1.00 91.62 109 ASN A CA 1
ATOM 857 C C . ASN A 1 109 ? 7.362 7.016 -0.566 1.00 91.62 109 ASN A C 1
ATOM 859 O O . ASN A 1 109 ? 8.539 6.959 -0.910 1.00 91.62 109 ASN A O 1
ATOM 863 N N . GLU A 1 110 ? 6.573 5.936 -0.554 1.00 94.12 110 GLU A N 1
ATOM 864 C CA . GLU A 1 110 ? 7.057 4.617 -0.984 1.00 94.12 110 GLU A CA 1
ATOM 865 C C . GLU A 1 110 ? 7.450 4.629 -2.470 1.00 94.12 110 GLU A C 1
ATOM 867 O O . GLU A 1 110 ? 8.473 4.062 -2.844 1.00 94.12 110 GLU A O 1
ATOM 872 N N . ARG A 1 111 ? 6.695 5.331 -3.326 1.00 92.31 111 ARG A N 1
ATOM 873 C CA . ARG A 1 111 ? 7.046 5.513 -4.743 1.00 92.31 111 ARG A CA 1
ATOM 874 C C . ARG A 1 111 ? 8.379 6.243 -4.925 1.00 92.31 111 ARG A C 1
ATOM 876 O O . ARG A 1 111 ? 9.174 5.843 -5.777 1.00 92.31 111 ARG A O 1
ATOM 883 N N . ILE A 1 112 ? 8.636 7.287 -4.136 1.00 90.19 112 ILE A N 1
ATOM 884 C CA . ILE A 1 112 ? 9.932 7.985 -4.126 1.00 90.19 112 ILE A CA 1
ATOM 885 C C . ILE A 1 112 ? 11.036 7.019 -3.686 1.00 90.19 112 ILE A C 1
ATOM 887 O O . ILE A 1 112 ? 12.011 6.860 -4.409 1.00 90.19 112 ILE A O 1
ATOM 891 N N . ALA A 1 113 ? 10.841 6.284 -2.588 1.00 92.56 113 ALA A N 1
ATOM 892 C CA . ALA A 1 113 ? 11.819 5.313 -2.098 1.00 92.56 113 ALA A CA 1
ATOM 893 C C . ALA A 1 113 ? 12.145 4.216 -3.131 1.00 92.56 113 ALA A C 1
ATOM 895 O O . ALA A 1 113 ? 13.307 3.843 -3.296 1.00 92.56 113 ALA A O 1
ATOM 896 N N . ILE A 1 114 ? 11.141 3.722 -3.865 1.00 90.31 114 ILE A N 1
ATOM 897 C CA . ILE A 1 114 ? 11.340 2.790 -4.985 1.00 90.31 114 ILE A CA 1
ATOM 898 C C . ILE A 1 114 ? 12.158 3.458 -6.093 1.00 90.31 114 ILE A C 1
ATOM 900 O O . ILE A 1 114 ? 13.094 2.852 -6.606 1.00 90.31 114 ILE A O 1
ATOM 904 N N . THR A 1 115 ? 11.828 4.699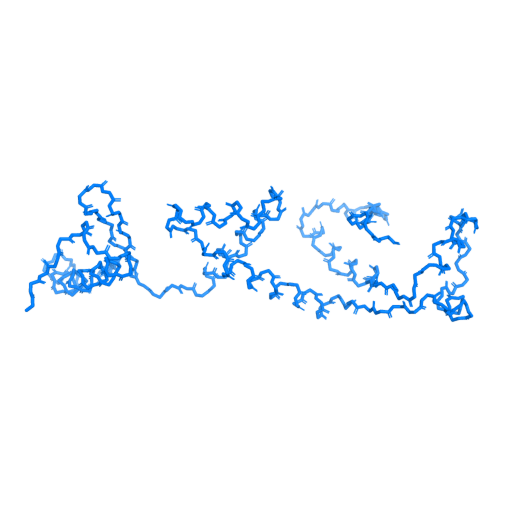 -6.455 1.00 87.06 115 THR A N 1
ATOM 905 C CA . THR A 1 115 ? 12.533 5.451 -7.504 1.00 87.06 115 THR A CA 1
ATOM 906 C C . THR A 1 115 ? 13.997 5.678 -7.136 1.00 87.06 115 THR A C 1
ATOM 908 O O . THR A 1 115 ? 14.878 5.448 -7.961 1.00 87.06 115 THR A O 1
ATOM 911 N N . ASP A 1 116 ? 14.277 6.049 -5.890 1.00 89.06 116 ASP A N 1
ATOM 912 C CA . ASP A 1 116 ? 15.633 6.248 -5.383 1.00 89.06 116 ASP A CA 1
ATOM 913 C C . ASP A 1 116 ? 16.422 4.938 -5.372 1.00 89.06 116 ASP A C 1
ATOM 915 O O . ASP A 1 116 ? 17.568 4.898 -5.819 1.00 89.06 116 ASP A O 1
ATOM 919 N N . ASN A 1 117 ? 15.795 3.839 -4.943 1.00 90.31 117 ASN A N 1
ATOM 920 C CA . ASN A 1 117 ? 16.410 2.517 -4.994 1.00 90.31 117 ASN A CA 1
ATOM 921 C C . ASN A 1 117 ? 16.722 2.096 -6.441 1.00 90.31 117 ASN A C 1
ATOM 923 O O . ASN A 1 117 ? 17.835 1.668 -6.738 1.00 90.31 117 ASN A O 1
ATOM 927 N N . MET A 1 118 ? 15.785 2.312 -7.367 1.00 85.94 118 MET A N 1
ATOM 928 C CA . MET A 1 118 ? 15.997 2.078 -8.797 1.00 85.94 118 MET A CA 1
ATOM 929 C C . MET A 1 118 ? 17.133 2.940 -9.357 1.00 85.94 118 MET A C 1
ATOM 931 O O . MET A 1 118 ? 17.924 2.460 -10.162 1.00 85.94 118 MET A O 1
ATOM 935 N N . ASN A 1 119 ? 17.251 4.195 -8.920 1.00 84.31 119 ASN A N 1
ATOM 936 C CA . ASN A 1 119 ? 18.322 5.103 -9.333 1.00 84.31 119 ASN A CA 1
ATOM 937 C C . ASN A 1 119 ? 19.695 4.708 -8.776 1.00 84.31 119 ASN A C 1
ATOM 939 O O . ASN A 1 119 ? 20.703 5.008 -9.410 1.00 84.31 119 ASN A O 1
ATOM 943 N N . GLN A 1 120 ? 19.754 4.033 -7.628 1.00 86.31 120 GLN A N 1
ATOM 944 C CA . GLN A 1 120 ? 20.997 3.450 -7.117 1.00 86.31 120 GLN A CA 1
ATOM 945 C C . GLN A 1 120 ? 21.413 2.209 -7.917 1.00 86.31 120 GLN A C 1
ATOM 947 O O . GLN A 1 120 ? 22.598 2.025 -8.182 1.00 86.31 120 GLN A O 1
ATOM 952 N N . LEU A 1 121 ? 20.449 1.368 -8.306 1.00 85.50 121 LEU A N 1
ATOM 953 C CA . LEU A 1 121 ? 20.705 0.102 -9.002 1.00 85.50 121 LEU A CA 1
ATOM 954 C C . LEU A 1 121 ? 20.990 0.278 -10.498 1.00 85.50 121 LEU A C 1
ATOM 956 O O . LEU A 1 121 ? 21.850 -0.405 -11.048 1.00 85.50 121 LEU A O 1
ATOM 960 N N . ILE A 1 122 ? 20.262 1.180 -11.156 1.00 83.94 122 ILE A N 1
ATOM 961 C CA . ILE A 1 122 ? 20.393 1.505 -12.578 1.00 83.94 122 ILE A CA 1
ATOM 962 C C . ILE A 1 122 ? 20.520 3.020 -12.657 1.00 83.94 122 ILE A C 1
ATOM 964 O O . ILE A 1 122 ? 19.522 3.733 -12.722 1.00 83.94 122 ILE A O 1
ATOM 968 N N . LYS A 1 123 ? 21.743 3.540 -12.606 1.00 81.00 123 LYS A N 1
ATOM 969 C CA . LYS A 1 123 ? 21.969 4.983 -12.493 1.00 81.00 123 LYS A CA 1
ATOM 970 C C . LYS A 1 123 ? 21.371 5.758 -13.673 1.00 81.00 123 LYS A C 1
ATOM 972 O O . LYS A 1 123 ? 21.578 5.400 -14.830 1.00 81.00 123 LYS A O 1
ATOM 977 N N . ILE A 1 124 ? 20.659 6.845 -13.361 1.00 75.69 124 ILE A N 1
ATOM 978 C CA . ILE A 1 124 ? 20.374 7.896 -14.342 1.00 75.69 124 ILE A CA 1
ATOM 979 C C . ILE A 1 124 ? 21.626 8.757 -14.483 1.00 75.69 124 ILE A C 1
ATOM 981 O O . ILE A 1 124 ? 22.115 9.309 -13.494 1.00 75.69 124 ILE A O 1
ATOM 985 N N . SER A 1 125 ? 22.102 8.904 -15.711 1.00 75.31 125 SER A N 1
ATOM 986 C CA . SER A 1 125 ? 23.170 9.832 -16.062 1.00 75.31 125 SER A CA 1
ATOM 987 C C . SER A 1 125 ? 22.618 10.957 -16.928 1.00 75.31 125 SER A C 1
ATOM 989 O O . SER A 1 125 ? 21.660 10.772 -17.678 1.00 75.31 125 SER A O 1
ATOM 991 N N . LEU A 1 126 ? 23.237 12.127 -16.815 1.00 74.56 126 LEU A N 1
ATOM 992 C CA . LEU A 1 126 ? 23.013 13.233 -17.736 1.00 74.56 126 LEU A CA 1
ATOM 993 C C . LEU A 1 126 ? 24.026 13.114 -18.870 1.00 74.56 126 LEU A C 1
ATOM 995 O O . LEU A 1 126 ? 25.201 12.844 -18.617 1.00 74.56 126 LEU A O 1
ATOM 999 N N . VAL A 1 127 ? 23.566 13.309 -20.097 1.00 67.62 127 VAL A N 1
ATOM 1000 C CA . VAL A 1 127 ? 24.415 13.372 -21.284 1.00 67.62 127 VAL A CA 1
ATOM 1001 C C . VAL A 1 127 ? 24.257 14.759 -21.876 1.00 67.62 127 VAL A C 1
ATOM 1003 O O . VAL A 1 127 ? 23.148 15.182 -22.183 1.00 67.62 127 VAL A O 1
ATOM 1006 N N . ASP A 1 128 ? 25.363 15.478 -22.006 1.00 68.69 128 ASP A N 1
ATOM 1007 C CA . ASP A 1 128 ? 25.388 16.713 -22.778 1.00 68.69 128 ASP A CA 1
ATOM 1008 C C . ASP A 1 128 ? 25.359 16.345 -24.266 1.00 68.69 128 ASP A C 1
ATOM 1010 O O . ASP A 1 128 ? 26.286 15.705 -24.767 1.00 68.69 128 ASP A O 1
ATOM 1014 N N . MET A 1 129 ? 24.270 16.697 -24.950 1.00 66.69 129 MET A N 1
ATOM 1015 C CA . MET A 1 129 ? 24.090 16.400 -26.373 1.00 66.69 129 MET A CA 1
ATOM 1016 C C . MET A 1 129 ? 24.613 17.527 -27.275 1.00 66.69 129 MET A C 1
ATOM 1018 O O . MET A 1 129 ? 24.676 17.349 -28.488 1.00 66.69 129 MET A O 1
ATOM 1022 N N . ASN A 1 130 ? 25.086 18.641 -26.699 1.00 63.50 130 ASN A N 1
ATOM 1023 C CA . ASN A 1 130 ? 25.670 19.755 -27.450 1.00 63.50 130 ASN 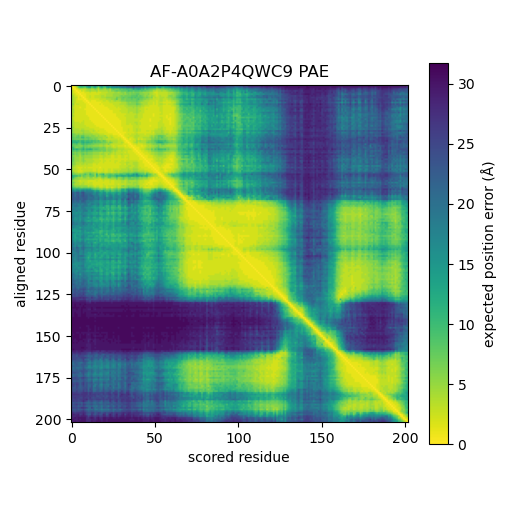A CA 1
ATOM 1024 C C . ASN A 1 130 ? 27.129 19.501 -27.881 1.00 63.50 130 ASN A C 1
ATOM 1026 O O . ASN A 1 130 ? 27.715 20.316 -28.593 1.00 63.50 130 ASN A O 1
ATOM 1030 N N . GLY A 1 131 ? 27.741 18.386 -27.465 1.00 57.06 131 GLY A N 1
ATOM 1031 C CA . GLY A 1 131 ? 29.113 18.011 -27.813 1.00 57.06 131 GLY A CA 1
ATOM 1032 C C . GLY A 1 131 ? 29.173 16.924 -28.884 1.00 57.06 131 GLY A C 1
ATOM 1033 O O . GLY A 1 131 ? 29.436 15.768 -28.549 1.00 57.06 131 GLY A O 1
ATOM 1034 N N . ARG A 1 132 ? 28.965 17.288 -30.161 1.00 52.06 132 ARG A N 1
ATOM 1035 C CA . ARG A 1 132 ? 29.034 16.358 -31.314 1.00 52.06 132 ARG A CA 1
ATOM 1036 C C . ARG A 1 132 ? 30.303 15.487 -31.301 1.00 52.06 132 ARG A C 1
ATOM 1038 O O . ARG A 1 132 ? 30.211 14.284 -31.519 1.00 52.06 132 ARG A O 1
ATOM 1045 N N . ASP A 1 133 ? 31.443 16.059 -30.916 1.00 53.22 133 ASP A N 1
ATOM 1046 C CA . ASP A 1 133 ? 32.755 15.395 -30.974 1.00 53.22 133 ASP A CA 1
ATOM 1047 C C . ASP A 1 133 ? 32.954 14.287 -29.918 1.00 53.22 133 ASP A C 1
ATOM 1049 O O . ASP A 1 133 ? 33.747 13.373 -30.122 1.00 53.22 133 ASP A O 1
ATOM 1053 N N . LYS A 1 134 ? 32.226 14.322 -28.789 1.00 52.38 134 LYS A N 1
ATOM 1054 C CA . LYS A 1 134 ? 32.327 13.293 -27.727 1.00 52.38 134 LYS A CA 1
ATOM 1055 C C . LYS A 1 134 ? 31.343 12.143 -27.911 1.00 52.38 134 LYS A C 1
ATOM 1057 O O . LYS A 1 134 ? 31.559 11.056 -27.377 1.00 52.38 134 LYS A O 1
ATOM 1062 N N . LEU A 1 135 ? 30.249 12.386 -28.631 1.00 49.19 135 LEU A N 1
ATOM 1063 C CA . LEU A 1 135 ? 29.217 11.386 -28.882 1.00 49.19 135 LEU A CA 1
ATOM 1064 C C . LEU A 1 135 ? 29.705 10.337 -29.892 1.00 49.19 135 LEU A C 1
ATOM 1066 O O . LEU A 1 135 ? 29.445 9.155 -29.700 1.00 49.19 135 LEU A O 1
ATOM 1070 N N . GLU A 1 136 ? 30.476 10.731 -30.909 1.00 47.78 136 GLU A N 1
ATOM 1071 C CA . GLU A 1 136 ? 31.091 9.782 -31.851 1.00 47.78 136 GLU A CA 1
ATOM 1072 C C . GLU A 1 136 ? 32.175 8.909 -31.198 1.00 47.78 136 GLU A C 1
ATOM 1074 O O . GLU A 1 136 ? 32.277 7.724 -31.508 1.00 47.78 136 GLU A O 1
ATOM 1079 N N . GLU A 1 137 ? 32.919 9.453 -30.230 1.00 49.53 137 GLU A N 1
ATOM 1080 C CA . GLU A 1 137 ? 33.934 8.712 -29.469 1.00 49.53 137 GLU A CA 1
ATOM 1081 C C . GLU A 1 137 ? 33.304 7.746 -28.439 1.00 49.53 137 GLU A C 1
ATOM 1083 O O . GLU A 1 137 ? 33.807 6.642 -28.227 1.00 49.53 137 GLU A O 1
ATOM 1088 N N . ALA A 1 138 ? 32.161 8.113 -27.838 1.00 47.28 138 ALA A N 1
ATOM 1089 C CA . ALA A 1 138 ? 31.426 7.281 -26.875 1.00 47.28 138 ALA A CA 1
ATOM 1090 C C . ALA A 1 138 ? 30.525 6.207 -27.520 1.00 47.28 138 ALA A C 1
ATOM 1092 O O . ALA A 1 138 ? 30.252 5.185 -26.887 1.00 47.28 138 ALA A O 1
ATOM 1093 N N . LEU A 1 139 ? 30.055 6.429 -28.754 1.00 51.50 139 LEU A N 1
ATOM 1094 C CA . LEU A 1 139 ? 29.194 5.501 -29.504 1.00 51.50 139 LEU A CA 1
ATOM 1095 C C . LEU A 1 139 ? 29.963 4.464 -30.337 1.00 51.50 139 LEU A C 1
ATOM 1097 O O . LEU A 1 139 ? 29.316 3.695 -31.038 1.00 51.50 139 LEU A O 1
ATOM 1101 N N . GLY A 1 140 ? 31.301 4.449 -30.262 1.00 39.25 140 GLY A N 1
ATOM 1102 C CA . GLY A 1 140 ? 32.194 3.401 -30.771 1.00 39.25 140 GLY A CA 1
ATOM 1103 C C . GLY A 1 140 ? 31.695 2.651 -32.006 1.00 39.25 140 GLY A C 1
ATOM 1104 O O . GLY A 1 140 ? 31.108 1.594 -31.847 1.00 39.25 140 GLY A O 1
ATOM 1105 N N . SER A 1 141 ? 31.944 3.197 -33.203 1.00 45.47 141 SER A N 1
ATOM 1106 C CA . SER A 1 141 ? 31.838 2.552 -34.530 1.00 45.47 141 SER A CA 1
ATOM 1107 C C . SER A 1 141 ? 30.874 1.353 -34.667 1.00 45.47 141 SER A C 1
ATOM 1109 O O . SER A 1 141 ? 31.271 0.313 -35.191 1.00 45.47 141 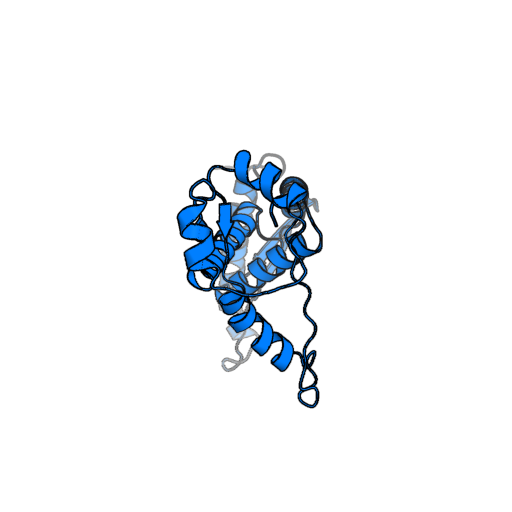SER A O 1
ATOM 1111 N N . ASP A 1 142 ? 29.625 1.458 -34.215 1.00 43.88 142 ASP A N 1
ATOM 1112 C CA . ASP A 1 142 ? 28.621 0.438 -34.523 1.00 43.88 142 ASP A CA 1
ATOM 1113 C C . ASP A 1 142 ? 27.929 0.853 -35.827 1.00 43.88 142 ASP A C 1
ATOM 1115 O O . ASP A 1 142 ? 27.093 1.764 -35.859 1.00 43.88 142 ASP A O 1
ATOM 1119 N N . GLU A 1 143 ? 28.341 0.225 -36.933 1.00 43.81 143 GLU A N 1
ATOM 1120 C CA . GLU A 1 143 ? 27.737 0.360 -38.265 1.00 43.81 143 GLU A CA 1
ATOM 1121 C C . GLU A 1 143 ? 26.315 -0.233 -38.273 1.00 43.81 143 GLU A C 1
ATOM 1123 O O . GLU A 1 143 ? 26.056 -1.277 -38.867 1.00 43.81 143 GLU A O 1
ATOM 1128 N N . SER A 1 144 ? 25.361 0.403 -37.585 1.00 48.72 144 SER A N 1
ATOM 1129 C CA . SER A 1 144 ? 23.951 0.013 -37.673 1.00 48.72 144 SER A CA 1
ATOM 1130 C C . SER A 1 144 ? 23.202 0.874 -38.695 1.00 48.72 144 SER A C 1
ATOM 1132 O O . SER A 1 144 ? 23.232 2.106 -38.649 1.00 48.72 144 SER A O 1
ATOM 1134 N N . GLU A 1 145 ? 22.477 0.200 -39.589 1.00 41.91 145 GLU A N 1
ATOM 1135 C CA . GLU A 1 145 ? 21.642 0.713 -40.693 1.00 41.91 145 GLU A CA 1
ATOM 1136 C C . GLU A 1 145 ? 20.452 1.606 -40.255 1.00 41.91 145 GLU A C 1
ATOM 1138 O O . GLU A 1 145 ? 19.580 1.935 -41.055 1.00 41.91 145 GLU A O 1
ATOM 1143 N N . PHE A 1 146 ? 20.388 2.015 -38.982 1.00 45.00 146 PHE A N 1
ATOM 1144 C CA . PHE A 1 146 ? 19.259 2.741 -38.386 1.00 45.00 146 PHE A CA 1
ATOM 1145 C C . PHE A 1 146 ? 19.436 4.268 -38.317 1.00 45.00 146 PHE A C 1
ATOM 1147 O O . PHE A 1 146 ? 18.567 4.957 -37.779 1.00 45.00 146 PHE A O 1
ATOM 1154 N N . ARG A 1 147 ? 20.529 4.839 -38.844 1.00 41.56 147 ARG A N 1
ATOM 1155 C CA . ARG A 1 147 ? 20.698 6.303 -38.881 1.00 41.56 147 ARG A CA 1
ATOM 1156 C C . ARG A 1 147 ? 19.872 6.910 -40.018 1.00 41.56 147 ARG A C 1
ATOM 1158 O O . ARG A 1 147 ? 20.275 6.837 -41.172 1.00 41.56 147 ARG A O 1
ATOM 1165 N N . ASN A 1 148 ? 18.756 7.563 -39.687 1.00 48.12 148 ASN A N 1
ATOM 1166 C CA . ASN A 1 148 ? 18.139 8.545 -40.579 1.00 48.12 148 ASN A CA 1
ATOM 1167 C C . ASN A 1 148 ? 18.718 9.941 -40.256 1.00 48.12 148 ASN A C 1
ATOM 1169 O O . ASN A 1 148 ? 18.333 10.521 -39.236 1.00 48.12 148 ASN A O 1
ATOM 1173 N N . PRO A 1 149 ? 19.655 10.461 -41.072 1.00 50.84 149 PRO A N 1
ATOM 1174 C CA . PRO A 1 149 ? 20.493 11.606 -40.718 1.00 50.84 149 PRO A CA 1
ATOM 1175 C C . PRO A 1 149 ? 19.715 12.916 -40.512 1.00 50.84 149 PRO A C 1
ATOM 1177 O O . PRO A 1 149 ? 20.125 13.731 -39.687 1.00 50.84 149 PRO A O 1
ATOM 1180 N N . GLU A 1 150 ? 18.574 13.105 -41.185 1.00 47.28 150 GLU A N 1
ATOM 1181 C CA . GLU A 1 150 ? 17.766 14.333 -41.077 1.00 47.28 150 GLU A CA 1
ATOM 1182 C C . GLU A 1 150 ? 17.007 14.435 -39.741 1.00 47.28 150 GLU A C 1
ATOM 1184 O O . GLU A 1 150 ? 16.941 15.514 -39.158 1.00 47.28 150 GLU A O 1
ATOM 1189 N N . ILE A 1 151 ? 16.512 13.316 -39.194 1.00 49.03 151 ILE A N 1
ATOM 1190 C CA . ILE A 1 151 ? 15.753 13.290 -37.923 1.00 49.03 151 ILE A CA 1
ATOM 1191 C C . ILE A 1 151 ? 16.690 13.440 -36.717 1.00 49.03 151 ILE A C 1
ATOM 1193 O O . ILE A 1 151 ? 16.349 14.075 -35.719 1.00 49.03 151 ILE A O 1
ATOM 1197 N N . THR A 1 152 ? 17.894 12.872 -36.804 1.00 51.62 152 THR A N 1
ATOM 1198 C CA . THR A 1 152 ? 18.903 12.970 -35.743 1.00 51.62 152 THR A CA 1
ATOM 1199 C C . THR A 1 152 ? 19.449 14.385 -35.582 1.00 51.62 152 THR A C 1
ATOM 1201 O O . THR A 1 152 ? 19.735 14.788 -34.460 1.00 51.62 152 THR A O 1
ATOM 1204 N N . GLN A 1 153 ? 19.568 15.159 -36.664 1.00 47.94 153 GLN A N 1
ATOM 1205 C CA . GLN A 1 153 ? 20.208 16.472 -36.603 1.00 47.94 153 GLN A CA 1
ATOM 1206 C C . GLN A 1 153 ? 19.319 17.533 -35.934 1.00 47.94 153 GLN A C 1
ATOM 1208 O O . GLN A 1 153 ? 19.806 18.314 -35.120 1.00 47.94 153 GLN A O 1
ATOM 1213 N N . GLU A 1 154 ? 18.011 17.512 -36.205 1.00 45.28 154 GLU A N 1
ATOM 1214 C CA . GLU A 1 154 ? 17.050 18.489 -35.671 1.00 45.28 154 GLU A CA 1
ATOM 1215 C C . GLU A 1 154 ? 16.755 18.272 -34.170 1.00 45.28 154 GLU A C 1
ATOM 1217 O O . GLU A 1 154 ? 16.560 19.229 -33.423 1.00 45.28 154 GLU A O 1
ATOM 1222 N N . ALA A 1 155 ? 16.801 17.021 -33.692 1.00 45.84 155 ALA A N 1
ATOM 1223 C CA . ALA A 1 155 ? 16.639 16.682 -32.274 1.00 45.84 155 ALA A CA 1
ATOM 1224 C C . ALA A 1 155 ? 17.877 17.034 -31.425 1.00 45.84 155 ALA A C 1
ATOM 1226 O O . ALA A 1 155 ? 17.744 17.471 -30.279 1.00 45.84 155 ALA A O 1
ATOM 1227 N N . ILE A 1 156 ? 19.078 16.868 -31.990 1.00 48.94 156 ILE A N 1
ATOM 1228 C CA . ILE A 1 156 ? 20.354 17.175 -31.324 1.00 48.94 156 ILE A CA 1
ATOM 1229 C C . ILE A 1 156 ? 20.527 18.687 -31.134 1.00 48.94 156 ILE A C 1
ATOM 1231 O O . ILE A 1 156 ? 20.996 19.117 -30.084 1.00 48.94 156 ILE A O 1
ATOM 1235 N N . ASP A 1 157 ? 20.083 19.502 -32.094 1.00 50.28 157 ASP A N 1
ATOM 1236 C CA . ASP A 1 157 ? 20.290 20.956 -32.063 1.00 50.28 157 ASP A CA 1
ATOM 1237 C C . ASP A 1 157 ? 19.373 21.698 -31.053 1.00 50.28 157 ASP A C 1
ATOM 1239 O O . ASP A 1 157 ? 19.608 22.871 -30.755 1.00 50.28 157 ASP A O 1
ATOM 1243 N N . ILE A 1 158 ? 18.355 21.031 -30.479 1.00 53.28 158 ILE A N 1
ATOM 1244 C CA . ILE A 1 158 ? 17.367 21.625 -29.547 1.00 53.28 158 ILE A CA 1
ATOM 1245 C C . ILE A 1 158 ? 17.616 21.240 -28.069 1.00 53.28 158 ILE A C 1
ATOM 1247 O O . ILE A 1 158 ? 17.202 21.966 -27.160 1.00 53.28 158 ILE A O 1
ATOM 1251 N N . MET A 1 159 ? 18.284 20.117 -27.781 1.00 57.31 159 MET A N 1
ATOM 1252 C CA . MET A 1 159 ? 18.292 19.508 -26.441 1.00 57.31 159 MET A CA 1
ATOM 1253 C C . MET A 1 159 ? 19.650 19.609 -25.736 1.00 57.31 159 MET A C 1
ATOM 1255 O O . MET A 1 159 ? 20.475 18.707 -25.800 1.00 57.31 159 MET A O 1
ATOM 1259 N N . GLY A 1 160 ? 19.853 20.676 -24.961 1.00 58.50 160 GLY A N 1
ATOM 1260 C CA . GLY A 1 160 ? 21.125 20.918 -24.272 1.00 58.50 160 GLY A CA 1
ATOM 1261 C C . GLY A 1 160 ? 21.553 19.883 -23.220 1.00 58.50 160 GLY A C 1
ATOM 1262 O O . GLY A 1 160 ? 22.722 19.872 -22.857 1.00 58.50 160 GLY A O 1
ATOM 1263 N N . ILE A 1 161 ? 20.655 19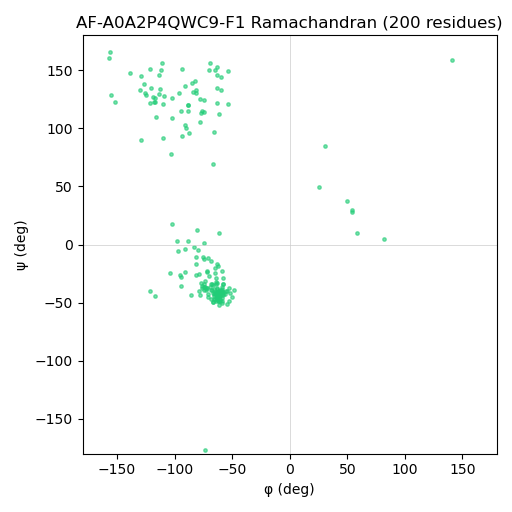.021 -22.716 1.00 63.22 161 ILE A N 1
ATOM 1264 C CA . ILE A 1 161 ? 20.978 17.909 -21.797 1.00 63.22 161 ILE A CA 1
ATOM 1265 C C . ILE A 1 161 ? 19.949 16.779 -21.976 1.00 63.22 161 ILE A C 1
ATOM 1267 O O . ILE A 1 161 ? 18.754 16.988 -21.769 1.00 63.22 161 ILE A O 1
ATOM 1271 N N . GLY A 1 162 ? 20.416 15.573 -22.297 1.00 66.19 162 GLY A N 1
ATOM 1272 C CA . GLY A 1 162 ? 19.637 14.336 -22.322 1.00 66.19 16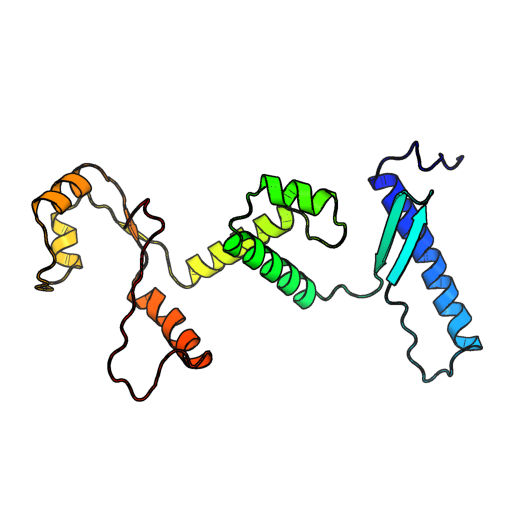2 GLY A CA 1
ATOM 1273 C C . GLY A 1 162 ? 19.712 13.559 -21.004 1.00 66.19 162 GLY A C 1
ATOM 1274 O O . GLY A 1 162 ? 20.710 13.613 -20.280 1.00 66.19 162 GLY A O 1
ATOM 1275 N N . ILE A 1 163 ? 18.654 12.808 -20.692 1.00 69.19 163 ILE A N 1
ATOM 1276 C CA . ILE A 1 163 ? 18.613 11.873 -19.558 1.00 69.19 163 ILE A CA 1
ATOM 1277 C C . ILE A 1 163 ? 18.790 10.453 -20.101 1.00 69.19 163 ILE A C 1
ATOM 1279 O O . ILE A 1 163 ? 18.028 10.027 -20.961 1.00 69.19 163 ILE A O 1
ATOM 1283 N N . TYR A 1 164 ? 19.760 9.705 -19.572 1.00 75.75 164 TYR A N 1
ATOM 1284 C CA . TYR A 1 164 ? 20.124 8.373 -20.061 1.00 75.75 164 TYR A CA 1
ATOM 1285 C C . TYR A 1 164 ? 20.186 7.332 -18.934 1.00 75.75 164 TYR A C 1
ATOM 1287 O O . TYR A 1 164 ? 20.631 7.617 -17.819 1.00 75.75 164 TYR A O 1
ATOM 1295 N N . ARG A 1 165 ? 19.785 6.092 -19.247 1.00 79.19 165 ARG A N 1
ATOM 1296 C CA . ARG A 1 165 ? 20.072 4.886 -18.455 1.00 79.19 165 ARG A CA 1
ATOM 1297 C C . ARG A 1 165 ? 20.703 3.826 -19.352 1.00 79.19 165 ARG A C 1
ATOM 1299 O O . ARG A 1 165 ? 20.234 3.591 -20.460 1.00 79.19 165 ARG A O 1
ATOM 1306 N N . SER A 1 166 ? 21.719 3.144 -18.836 1.00 82.69 166 SER A N 1
ATOM 1307 C CA . SER A 1 166 ? 22.413 2.077 -19.558 1.00 82.69 166 SER A CA 1
ATOM 1308 C C . SER A 1 166 ? 21.491 0.905 -19.869 1.00 82.69 166 SER A C 1
ATOM 1310 O O . SER A 1 166 ? 20.959 0.262 -18.962 1.00 82.69 166 SER A O 1
ATOM 1312 N N . ILE A 1 167 ? 21.347 0.586 -21.159 1.00 81.62 167 ILE A N 1
ATOM 1313 C CA . ILE A 1 167 ? 20.591 -0.586 -21.610 1.00 81.62 167 ILE A CA 1
ATOM 1314 C C . ILE A 1 167 ? 21.175 -1.876 -21.027 1.00 81.62 167 ILE A C 1
ATOM 1316 O O . ILE A 1 167 ? 20.432 -2.759 -20.610 1.00 81.62 167 ILE A O 1
ATOM 1320 N N . LYS A 1 168 ? 22.505 -1.952 -20.903 1.00 84.88 168 LYS A N 1
ATOM 1321 C CA . LYS A 1 168 ? 23.205 -3.076 -20.275 1.00 84.88 168 LYS A CA 1
ATOM 1322 C C . LYS A 1 168 ? 22.796 -3.229 -18.810 1.00 84.88 168 LYS A C 1
ATOM 1324 O O . LYS A 1 168 ? 22.483 -4.336 -18.380 1.00 84.88 168 LYS A O 1
ATOM 1329 N N . ASP A 1 169 ? 22.742 -2.125 -18.067 1.00 84.56 169 ASP A N 1
ATOM 1330 C CA . ASP A 1 169 ? 22.360 -2.154 -16.652 1.00 84.56 169 ASP A CA 1
ATOM 1331 C C . ASP A 1 169 ? 20.882 -2.509 -16.490 1.00 84.56 169 ASP A C 1
ATOM 1333 O O . ASP A 1 169 ? 20.544 -3.320 -15.636 1.00 84.56 169 ASP A O 1
ATOM 1337 N N . ILE A 1 170 ? 20.005 -2.000 -17.361 1.00 85.62 170 ILE A N 1
ATOM 1338 C CA . ILE A 1 170 ? 18.589 -2.391 -17.404 1.00 85.62 170 ILE A CA 1
ATOM 1339 C C . ILE A 1 170 ? 18.448 -3.903 -17.644 1.00 85.62 170 ILE A C 1
ATOM 1341 O O . ILE A 1 170 ? 17.746 -4.597 -16.902 1.00 85.62 170 ILE A O 1
ATOM 1345 N N . LEU A 1 171 ? 19.135 -4.435 -18.658 1.00 88.25 171 LEU A N 1
ATOM 1346 C CA . LEU A 1 171 ? 19.062 -5.851 -19.020 1.00 88.25 171 LEU A CA 1
ATOM 1347 C C . LEU A 1 171 ? 19.605 -6.770 -17.917 1.00 88.25 171 LEU A C 1
ATOM 1349 O O . LEU A 1 171 ? 19.030 -7.840 -17.701 1.00 88.25 171 LEU A O 1
ATOM 1353 N N . ASN A 1 172 ? 20.627 -6.340 -17.168 1.00 90.19 172 ASN A N 1
ATOM 1354 C CA . ASN A 1 172 ? 21.171 -7.091 -16.031 1.00 90.19 172 ASN A CA 1
ATOM 1355 C C . ASN A 1 172 ? 20.124 -7.391 -14.944 1.00 90.19 172 ASN A C 1
ATOM 1357 O O . ASN A 1 172 ? 20.235 -8.417 -14.277 1.00 90.19 172 ASN A O 1
ATOM 1361 N N . TYR A 1 173 ? 19.094 -6.552 -14.784 1.00 88.25 173 TYR A N 1
ATOM 1362 C CA . TYR A 1 173 ? 17.997 -6.803 -13.839 1.00 88.25 173 TYR A CA 1
ATOM 1363 C C . TYR A 1 173 ? 16.786 -7.483 -14.490 1.00 88.25 173 TYR A C 1
ATOM 1365 O O . TYR A 1 173 ? 16.147 -8.332 -13.863 1.00 88.25 173 TYR A O 1
ATOM 1373 N N . ILE A 1 174 ? 16.468 -7.155 -15.747 1.00 88.75 174 ILE A N 1
ATOM 1374 C CA . ILE A 1 174 ? 15.296 -7.716 -16.439 1.00 88.75 174 ILE A CA 1
ATOM 1375 C C . ILE A 1 174 ? 15.499 -9.198 -16.783 1.00 88.75 174 ILE A C 1
ATOM 1377 O O . ILE A 1 174 ? 14.600 -10.006 -16.549 1.00 88.75 174 ILE A O 1
ATOM 1381 N N . ILE A 1 175 ? 16.663 -9.586 -17.314 1.00 88.94 175 ILE A N 1
ATOM 1382 C CA . ILE A 1 175 ? 16.893 -10.958 -17.800 1.00 88.94 175 ILE A CA 1
ATOM 1383 C C . ILE A 1 175 ? 16.749 -12.006 -16.677 1.00 88.94 175 ILE A C 1
ATOM 1385 O O . ILE A 1 175 ? 16.001 -12.972 -16.879 1.00 88.94 175 ILE A O 1
ATOM 1389 N N . PRO A 1 176 ? 17.376 -11.852 -15.488 1.00 90.44 176 PRO A N 1
ATOM 1390 C CA . PRO A 1 176 ? 17.192 -12.800 -14.388 1.00 90.44 176 PRO A CA 1
ATOM 1391 C C . PRO A 1 176 ? 15.728 -12.944 -13.961 1.00 90.44 176 PRO A C 1
ATOM 1393 O O . PRO A 1 176 ? 15.257 -14.063 -13.756 1.00 90.44 176 PRO A O 1
ATOM 1396 N N . TYR A 1 177 ? 14.989 -11.832 -13.898 1.00 89.94 177 TYR A N 1
ATOM 1397 C CA . TYR A 1 177 ? 13.568 -11.835 -13.552 1.00 89.94 177 TYR A CA 1
ATOM 1398 C C . TYR A 1 177 ? 12.722 -12.595 -14.584 1.00 89.94 177 TYR A C 1
ATOM 1400 O O . TYR A 1 177 ? 11.907 -13.446 -14.223 1.00 89.94 177 TYR A O 1
ATOM 1408 N N . LEU A 1 178 ? 12.934 -12.346 -15.880 1.00 90.31 178 LEU A N 1
ATOM 1409 C CA . LEU A 1 178 ? 12.206 -13.049 -16.941 1.00 90.31 178 LEU A CA 1
ATOM 1410 C C . LEU A 1 178 ? 12.521 -14.555 -16.962 1.00 90.31 178 LEU A C 1
ATOM 1412 O O . LEU A 1 178 ? 11.639 -15.365 -17.268 1.00 90.31 178 LEU A O 1
ATOM 1416 N N . LYS A 1 179 ? 13.750 -14.944 -16.595 1.00 88.25 179 LYS A N 1
ATOM 1417 C CA . LYS A 1 179 ? 14.137 -16.349 -16.403 1.00 88.25 179 LYS A CA 1
ATOM 1418 C C . LYS A 1 179 ? 13.403 -16.981 -15.220 1.00 88.25 179 LYS A C 1
ATOM 1420 O O . LYS A 1 179 ? 12.851 -18.069 -15.368 1.00 8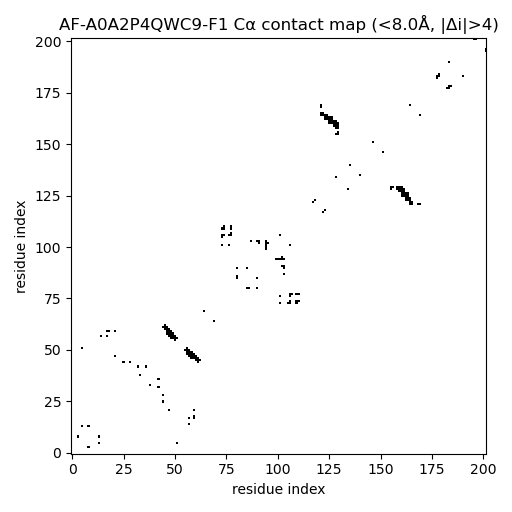8.25 179 LYS A O 1
ATOM 1425 N N . GLU A 1 180 ? 13.345 -16.302 -14.073 1.00 91.50 180 GLU A N 1
ATOM 1426 C CA . GLU A 1 180 ? 12.602 -16.764 -12.889 1.00 91.50 180 GLU A CA 1
ATOM 1427 C C . GLU A 1 180 ? 11.115 -16.980 -13.207 1.00 91.50 180 GLU A C 1
ATOM 1429 O O . GLU A 1 180 ? 10.537 -18.010 -12.857 1.00 91.50 180 GLU A O 1
ATOM 1434 N N . LYS A 1 181 ? 10.501 -16.044 -13.940 1.00 91.25 181 LYS A N 1
ATOM 1435 C CA . LYS A 1 181 ? 9.099 -16.137 -14.372 1.00 91.25 181 LYS A CA 1
ATOM 1436 C C . LYS A 1 181 ? 8.856 -17.126 -15.511 1.00 91.25 181 LYS A C 1
ATOM 1438 O O . LYS A 1 181 ? 7.712 -17.263 -15.934 1.00 91.25 181 LYS A O 1
ATOM 1443 N N . LYS A 1 182 ? 9.893 -17.826 -15.990 1.00 89.44 182 LYS A N 1
ATOM 1444 C CA . LYS A 1 182 ? 9.828 -18.777 -17.114 1.00 89.44 182 LYS A CA 1
ATOM 1445 C C . LYS A 1 182 ? 9.223 -18.160 -18.383 1.00 89.44 182 LYS A C 1
ATOM 1447 O O . LYS A 1 182 ? 8.604 -18.857 -19.181 1.00 89.44 182 LYS A O 1
ATOM 1452 N N . VAL A 1 183 ? 9.399 -16.848 -18.557 1.00 88.50 183 VAL A N 1
ATOM 1453 C CA . VAL A 1 183 ? 9.011 -16.128 -19.778 1.00 88.50 183 VAL A CA 1
ATOM 1454 C C . VAL A 1 183 ? 10.033 -16.407 -20.877 1.00 88.50 183 VAL A C 1
ATOM 1456 O O . VAL A 1 183 ? 9.668 -16.587 -22.034 1.00 88.50 183 VAL A O 1
ATOM 1459 N N . LEU A 1 184 ? 11.314 -16.490 -20.502 1.00 86.25 184 LEU A N 1
ATOM 1460 C CA . LEU A 1 184 ? 12.394 -16.861 -21.414 1.00 86.25 184 LEU A CA 1
ATOM 1461 C C . LEU A 1 184 ? 12.463 -18.379 -21.577 1.00 86.25 184 LEU A C 1
ATOM 1463 O O . LEU A 1 184 ? 12.498 -19.121 -20.591 1.00 86.25 184 LEU A O 1
ATOM 1467 N N . ARG A 1 185 ? 12.562 -18.837 -22.825 1.00 81.62 185 ARG A N 1
ATOM 1468 C CA . ARG A 1 185 ? 12.880 -20.226 -23.154 1.00 81.62 185 ARG A CA 1
ATOM 1469 C C . ARG A 1 185 ? 14.392 -20.370 -23.233 1.00 81.62 185 ARG A C 1
ATOM 1471 O O . ARG A 1 185 ? 15.028 -19.787 -24.097 1.00 81.62 185 ARG A O 1
ATOM 1478 N N . LEU A 1 186 ? 14.971 -21.149 -22.323 1.00 76.69 186 LEU A N 1
ATOM 1479 C CA . LEU A 1 186 ? 16.429 -21.329 -22.245 1.00 76.69 186 LEU A CA 1
ATOM 1480 C C . LEU A 1 186 ? 17.020 -22.099 -23.437 1.00 76.69 186 LEU A C 1
ATOM 1482 O O . LEU A 1 186 ? 18.234 -22.107 -23.602 1.00 76.69 186 LEU A O 1
ATOM 1486 N N . SER A 1 187 ? 16.174 -22.754 -24.236 1.00 83.00 187 SER A N 1
ATOM 1487 C CA . SER A 1 187 ? 16.547 -23.384 -25.506 1.00 83.00 187 SER A CA 1
ATOM 1488 C C . SER A 1 187 ? 16.830 -22.374 -26.612 1.00 83.00 187 SER A C 1
ATOM 1490 O O . SER A 1 187 ? 17.513 -22.709 -27.576 1.00 83.00 187 SER A O 1
ATOM 1492 N N . ASP A 1 188 ? 16.283 -21.165 -26.494 1.00 84.06 188 ASP A N 1
ATOM 1493 C CA . ASP A 1 188 ? 16.352 -20.163 -27.542 1.00 84.06 188 ASP A CA 1
ATOM 1494 C C . ASP A 1 188 ? 17.643 -19.366 -27.342 1.00 84.06 188 ASP A C 1
ATOM 1496 O O . ASP A 1 188 ? 17.868 -18.750 -26.299 1.00 84.06 188 ASP A O 1
ATOM 1500 N N . THR A 1 189 ? 18.518 -19.380 -28.346 1.00 80.69 189 THR A N 1
ATOM 1501 C CA . THR A 1 189 ? 19.801 -18.660 -28.305 1.00 80.69 189 THR A CA 1
ATOM 1502 C C . THR A 1 189 ? 19.641 -17.151 -28.479 1.00 80.69 189 THR A C 1
ATOM 1504 O O . THR A 1 189 ? 20.586 -16.399 -28.248 1.00 80.69 189 THR A O 1
ATOM 1507 N N . THR A 1 190 ? 18.455 -16.698 -28.891 1.00 83.19 190 THR A N 1
ATOM 1508 C CA . THR A 1 190 ? 18.157 -15.306 -29.230 1.00 83.19 190 THR A CA 1
ATOM 1509 C C . THR A 1 190 ? 16.895 -14.854 -28.505 1.00 83.19 190 THR A C 1
ATOM 1511 O O . THR A 1 190 ? 15.879 -15.544 -28.522 1.00 83.19 190 THR A O 1
ATOM 1514 N N . ILE A 1 191 ? 16.953 -13.676 -27.879 1.00 81.88 191 ILE A N 1
ATOM 1515 C CA . ILE A 1 191 ? 15.819 -13.057 -27.184 1.00 81.88 191 ILE A CA 1
ATOM 1516 C C . ILE A 1 191 ? 15.484 -11.746 -27.894 1.00 81.88 191 ILE A C 1
ATOM 1518 O O . ILE A 1 191 ? 16.343 -10.880 -28.040 1.00 81.88 191 ILE A O 1
ATOM 1522 N N . HIS A 1 192 ? 14.223 -11.579 -28.290 1.00 83.25 192 HIS A N 1
ATOM 1523 C CA . HIS A 1 192 ? 13.722 -10.328 -28.853 1.00 83.25 192 HIS A CA 1
ATOM 1524 C C . HIS A 1 192 ? 13.084 -9.479 -27.747 1.00 83.25 192 HIS A C 1
ATOM 1526 O O . HIS A 1 192 ? 12.069 -9.867 -27.169 1.00 83.25 192 HIS A O 1
ATOM 1532 N N . LEU A 1 193 ? 13.676 -8.319 -27.447 1.00 81.94 193 LEU A N 1
ATOM 1533 C CA . LEU A 1 193 ? 13.171 -7.365 -26.457 1.00 81.94 193 LEU A CA 1
ATOM 1534 C C . LEU A 1 193 ? 12.894 -6.020 -27.124 1.00 81.94 193 LEU A C 1
ATOM 1536 O O . LEU A 1 193 ? 13.730 -5.503 -27.859 1.00 81.94 193 LEU A O 1
ATOM 1540 N N . ARG A 1 194 ? 11.735 -5.432 -26.819 1.00 82.62 194 ARG A N 1
ATOM 1541 C CA . ARG A 1 194 ? 11.423 -4.041 -27.151 1.00 82.62 194 ARG A CA 1
ATOM 1542 C C . ARG A 1 194 ? 11.389 -3.235 -25.862 1.00 82.62 194 ARG A C 1
ATOM 1544 O O . ARG A 1 194 ? 10.599 -3.538 -24.972 1.00 82.62 194 ARG A O 1
ATOM 1551 N N . ILE A 1 195 ? 12.238 -2.218 -25.779 1.00 75.31 195 ILE A N 1
ATOM 1552 C CA . ILE A 1 195 ? 12.291 -1.270 -24.665 1.00 75.31 195 ILE A CA 1
ATOM 1553 C C . ILE A 1 195 ? 11.983 0.106 -25.249 1.00 75.31 195 ILE A C 1
ATOM 1555 O O . ILE A 1 195 ? 12.582 0.506 -26.242 1.00 75.31 195 ILE A O 1
ATOM 1559 N N . SER A 1 196 ? 11.008 0.800 -24.674 1.00 69.31 196 SER A N 1
ATOM 1560 C CA . SER A 1 196 ? 10.578 2.125 -25.122 1.00 69.31 196 SER A CA 1
ATOM 1561 C C . SER A 1 196 ? 10.300 3.025 -23.925 1.00 69.31 196 SER A C 1
ATOM 1563 O O . SER A 1 196 ? 9.843 2.541 -22.888 1.00 69.31 196 SER A O 1
ATOM 1565 N N . GLY A 1 197 ? 10.558 4.324 -24.084 1.00 63.56 197 GLY A N 1
ATOM 1566 C CA . GLY A 1 197 ? 10.170 5.351 -23.118 1.00 63.56 197 GLY A CA 1
ATOM 1567 C C . GLY A 1 197 ? 8.667 5.653 -23.136 1.00 63.56 197 GLY A C 1
ATOM 1568 O O . GLY A 1 197 ? 7.898 5.054 -23.887 1.00 63.56 197 GLY A O 1
ATOM 1569 N N . ASP A 1 198 ? 8.250 6.626 -22.328 1.00 59.44 198 ASP A N 1
ATOM 1570 C CA . ASP A 1 198 ? 6.868 7.122 -22.226 1.00 59.44 198 ASP A CA 1
ATOM 1571 C C . ASP A 1 198 ? 6.486 8.120 -23.343 1.00 59.44 198 ASP A C 1
ATOM 1573 O O . ASP A 1 198 ? 5.458 8.793 -23.264 1.00 59.44 198 ASP A O 1
ATOM 1577 N N . GLY A 1 199 ? 7.313 8.216 -24.389 1.00 47.12 199 GLY A N 1
ATOM 1578 C CA . GLY A 1 199 ? 7.102 9.092 -25.540 1.00 47.12 199 GLY A CA 1
ATOM 1579 C C . GLY A 1 199 ? 7.525 10.546 -25.327 1.00 47.12 199 GLY A C 1
ATOM 1580 O O . GLY A 1 199 ? 7.301 11.355 -26.222 1.00 47.12 199 GLY A O 1
ATOM 1581 N N . ARG A 1 200 ? 8.125 10.899 -24.179 1.00 46.66 200 ARG A N 1
ATOM 1582 C CA . ARG A 1 200 ? 8.626 12.264 -23.930 1.00 46.66 200 ARG A CA 1
ATOM 1583 C C . ARG A 1 200 ? 10.103 12.446 -24.233 1.00 46.66 200 ARG A C 1
ATOM 1585 O O . ARG A 1 200 ? 10.483 13.561 -24.546 1.00 46.66 200 ARG A O 1
ATOM 1592 N N . ASN A 1 201 ? 10.891 11.379 -24.154 1.00 45.81 201 ASN A N 1
ATOM 1593 C CA . ASN A 1 201 ? 12.265 11.285 -24.642 1.00 45.81 201 ASN A CA 1
ATOM 1594 C C . ASN A 1 201 ? 12.560 9.800 -24.911 1.00 45.81 201 ASN A C 1
ATOM 1596 O O . ASN A 1 201 ? 12.293 8.958 -24.046 1.00 45.81 201 ASN A O 1
ATOM 1600 N N . VAL A 1 202 ? 13.066 9.489 -26.103 1.00 42.50 202 VAL A N 1
ATOM 1601 C CA . VAL A 1 202 ? 13.679 8.199 -26.463 1.00 42.50 202 VAL A CA 1
ATOM 1602 C C . VAL A 1 202 ? 15.145 8.432 -26.755 1.00 42.50 202 VAL A C 1
ATOM 1604 O O . VAL A 1 202 ? 15.432 9.452 -27.416 1.00 42.50 202 VAL A O 1
#

Secondary structure (DSSP, 8-state):
-----GGGS-HHHHHHHHHHHHHHHHHHHHHHGGGTS-TTS-----EEEEEETTTEEEEEE-S---HHHHHHHHHHHHHHHHHTT--HHHHHHHHHH-TTSPPHHHHHHHHHHHHHHHHHHS-EEEE-SS-HHHHHHHSTT---TT--HHHHHHHHTT-S-EEEE-HHHHHHHHHHHHHHTT-S-TT-S---------SS--

Radius of gyration: 27.88 Å; Cα contacts (8 Å, |Δi|>4): 113; chains: 1; bounding box: 58×45×74 Å

Mean predicted aligned error: 15.09 Å

Organism: Rhizophagus irregularis (strain DAOM 181602 / DAOM 197198 / MUCL 43194) (NCBI:txid747089)

Solvent-accessible surface area (backbone atoms only — not comparable to full-atom values): 12681 Å² total; per-residue (Å²): 134,87,83,76,58,72,92,81,48,55,71,72,56,50,50,53,50,50,54,53,52,48,56,52,53,54,55,49,51,69,63,50,43,73,81,76,48,61,95,87,60,87,84,75,75,54,63,49,76,53,63,50,94,89,68,51,74,46,75,50,75,47,71,84,77,49,62,69,56,51,51,50,50,43,53,52,48,44,49,49,36,62,76,64,67,53,48,73,64,61,48,37,57,51,32,70,76,36,86,88,44,72,47,53,67,60,37,52,51,50,51,48,53,50,50,52,51,47,39,71,75,44,49,74,43,79,40,67,48,74,45,69,79,57,51,59,67,73,58,58,89,67,93,60,96,78,74,57,69,74,67,55,51,64,58,42,78,71,38,71,65,42,85,45,65,57,66,67,52,50,46,68,58,48,52,61,51,37,47,74,70,60,73,54,60,89,87,52,94,71,84,92,82,89,85,79,62,92,79,83,64,127

Foldseek 3Di:
DDDDDPVPDDPVRVQVVLVVVVVVVVVVCVVCCVVPDPPPDDDDDAWDWDDDPVPRIDIGGDDPPPVVVVLVLLVVVLVCCVVVVPDLVNVQVVCVPDVPHDHSVSSVVSVVVVVVVCCVQWPKDKDQLQCPPVCPVVVPPDPDPPDPPVVVVVVSVPDRIDIDTDPVSVCVVVVVVCVVVVVDDPPDPDDDDDDDDPPPHD

Sequence (202 aa):
NLIKPAINCTPSTLEKRAKKLATKIQSNIKNDVKGVYHQSDQVILNNIEFSVNKKDCFQVNYGPENEINKTHKLRSVVKAVDQGQISRESYRELAAVEANLPRENSVSNERIAITDNMNQLIKISLVDMNGRDKLEEALGSDESEFRNPEITQEAIDIMGIGIYRSIKDILNYIIPYLKEKKVLRLSDTTIHLRISGDGRNV